Protein AF-A0A3B9WYR7-F1 (afdb_monomer)

Sequence (267 aa):
MCIRLIPTNMVRYASFLNDVENMKVSDSPAFKASRQYTKATYFKALFHFGHTIGLFFVTIGLMFATLQVHYGLTLLLAVIAATAYLRLFMIGHDCGHGSYLPQKWQNERLGELIGVLTGTPFKYWARQHAKHHSTTGNLDKRGEGDVTTKTVEEFNESGRFAQICYRFYRNPWFMLLVSAPVHFVLLQRLPLGDQMKTREGWISVMGTNFGIFCYYGSLIAIFGLVPFLMVYIPVVMLSSAAAVWLFYVQHQFEDAYWNRKETWTYE

pLDDT: mean 88.99, std 13.16, range [40.91, 98.62]

Radius of gyration: 21.23 Å; Cα contacts (8 Å, |Δi|>4): 279; chains: 1; bounding box: 45×49×66 Å

Mean predicted aligned error: 6.52 Å

Solvent-accessible surface area (backbone atoms only — not comparable to full-atom values): 14355 Å² total; per-residue (Å²): 136,54,54,75,83,79,82,92,80,62,87,85,53,46,66,66,44,51,61,52,74,72,46,56,66,77,74,34,71,68,45,57,68,46,55,82,71,70,69,45,42,68,70,60,41,49,52,56,48,51,55,36,54,48,50,25,54,53,35,51,53,50,26,62,64,27,57,85,74,42,59,69,60,24,57,57,41,25,55,57,26,11,52,26,50,40,48,47,49,50,52,27,50,35,14,52,74,38,53,42,36,80,44,57,70,56,11,51,53,52,15,46,56,39,12,27,79,65,53,37,27,33,66,40,50,30,54,43,47,53,50,26,66,76,29,63,44,24,64,81,62,61,58,59,82,47,79,88,74,42,40,53,64,62,44,70,77,39,55,74,67,59,44,51,52,49,52,52,58,67,30,65,66,45,33,32,72,43,50,29,38,45,41,52,70,48,57,51,62,52,65,56,72,78,25,60,77,32,74,65,24,34,50,25,23,53,52,27,49,51,42,32,49,56,52,56,47,50,48,29,71,74,61,33,61,66,59,43,47,72,50,48,51,56,20,48,44,51,20,32,22,50,51,53,49,53,55,42,62,74,68,63,47,95,85,52,68,65,30,52,67,93,79,45,70,92,121

Nearest PDB structures (foldseek):
  8xks-assembly1_K  TM=7.617E-01  e=9.181E-05  Chlamydomonas reinhardtii
  4nqi-assembly1_A  TM=2.391E-01  e=6.371E+00  Dictyostelium discoideum

Foldseek 3Di:
DADDDDDDDDDVCVVVCVVVVPDDPCNDPVNVVCVVVQAADPVVLCVLLVVLVVQQVVLLVVLLVCVVPDLVVSLVSLLSNLVSLLSLVVLLQCLLVCRHHNDNVVSVVSNLVSCLVNLHLRPLLSVLVVQCLQCAQAPVSDDRVDLDHHHPVRLVPDDPVVVVVNVQCPPLCCVQQPVLLCCSVPVLLDCDDPLVVDPSSVCSNVVSVVSNCVPLVVVCVVRNDVSSCSNVVSSSSSNSSVNVVVNCVVQPDPPHRHDHPVPDDSD

Secondary structure (DSSP, 8-state):
--B-PPP---TTTHHHHHHHHTS-GGGSHHHHHHGGG-S--HHHHHHHHHHHHHHHHHHHHHHHHHTTT-HHHHHHHHHHHHHHHHHHHHHHHHHHTT-SSSSHHHHHHHHHHHHHHTT--HHHHHHHHHHHHTTTTBTTT--SSSPP--BHHHHHTS-HHHHHHHHHHT-HHHIIIIIHHHHHHTGGGS--GGGTTSHHHHHHHHHHHHHHHHHHHHHHHHH-HHHHHHHHHHHHHHHHHHHHHHHHHHH-STT---B-TTT----

Structure (mmCIF, N/CA/C/O backbone):
data_AF-A0A3B9WYR7-F1
#
_entry.id   AF-A0A3B9WYR7-F1
#
loop_
_atom_site.group_PDB
_atom_site.id
_atom_site.type_symbol
_atom_site.label_atom_id
_atom_site.label_alt_id
_atom_site.label_comp_id
_atom_site.label_asym_id
_atom_site.label_entity_id
_atom_site.label_seq_id
_atom_site.pdbx_PDB_ins_code
_atom_site.Cartn_x
_atom_site.Cartn_y
_atom_site.Cartn_z
_atom_site.occupancy
_atom_site.B_iso_or_equiv
_atom_site.auth_seq_id
_atom_site.auth_comp_id
_atom_site.auth_asym_id
_atom_site.auth_atom_id
_atom_site.pdbx_PDB_model_num
ATOM 1 N N . MET A 1 1 ? -7.466 -11.673 -19.905 1.00 55.78 1 MET A N 1
ATOM 2 C CA . MET A 1 1 ? -6.595 -10.619 -20.455 1.00 55.78 1 MET A CA 1
ATOM 3 C C . MET A 1 1 ? -5.197 -11.205 -20.534 1.00 55.78 1 MET A C 1
ATOM 5 O O . MET A 1 1 ? -4.708 -11.635 -19.502 1.00 55.78 1 MET A O 1
ATOM 9 N N . CYS A 1 2 ? -4.644 -11.363 -21.734 1.00 60.03 2 CYS A N 1
ATOM 10 C CA . CYS A 1 2 ? -3.266 -11.816 -21.957 1.00 60.03 2 CYS A CA 1
ATOM 11 C C . CYS A 1 2 ? -2.523 -10.702 -22.697 1.00 60.03 2 CYS A C 1
ATOM 13 O O . CYS A 1 2 ? -3.167 -9.932 -23.409 1.00 60.03 2 CYS A O 1
ATOM 15 N N . ILE A 1 3 ? -1.202 -10.625 -22.543 1.00 66.50 3 ILE A N 1
ATOM 16 C CA . ILE A 1 3 ? -0.386 -9.623 -23.244 1.00 66.50 3 ILE A CA 1
ATOM 17 C C . ILE A 1 3 ? -0.353 -9.970 -24.735 1.00 66.50 3 ILE A C 1
ATOM 19 O O . ILE A 1 3 ? -0.051 -11.111 -25.105 1.00 66.50 3 ILE A O 1
ATOM 23 N N . ARG A 1 4 ? -0.663 -8.985 -25.581 1.00 53.28 4 ARG A N 1
ATOM 24 C CA . ARG A 1 4 ? -0.481 -9.046 -27.032 1.00 53.28 4 ARG A CA 1
ATOM 25 C C . ARG A 1 4 ? 0.730 -8.179 -27.367 1.00 53.28 4 ARG A C 1
ATOM 27 O O . ARG A 1 4 ? 0.704 -6.987 -27.098 1.00 53.28 4 ARG A O 1
ATOM 34 N N . LEU A 1 5 ? 1.792 -8.775 -27.903 1.00 51.47 5 LEU A N 1
ATOM 35 C CA . LEU A 1 5 ? 2.945 -8.006 -28.374 1.00 51.47 5 LEU A CA 1
ATOM 36 C C . LEU A 1 5 ? 2.501 -7.207 -29.607 1.00 51.47 5 LEU A C 1
ATOM 38 O O . LEU A 1 5 ? 1.988 -7.798 -30.560 1.00 51.47 5 LEU A O 1
ATOM 42 N N . ILE A 1 6 ? 2.625 -5.880 -29.568 1.00 46.91 6 ILE A N 1
ATOM 43 C CA . ILE A 1 6 ? 2.274 -5.018 -30.701 1.00 46.91 6 ILE A CA 1
ATOM 44 C C . ILE A 1 6 ? 3.432 -5.074 -31.711 1.00 46.91 6 ILE A C 1
ATOM 46 O O . ILE A 1 6 ? 4.559 -4.747 -31.341 1.00 46.91 6 ILE A O 1
ATOM 50 N N . PRO A 1 7 ? 3.199 -5.472 -32.976 1.00 44.44 7 PRO A N 1
ATOM 51 C CA . PRO A 1 7 ? 4.202 -5.325 -34.019 1.00 44.44 7 PRO A CA 1
ATOM 52 C C . PRO A 1 7 ? 4.324 -3.844 -34.402 1.00 44.44 7 PRO A C 1
ATOM 54 O O . PRO A 1 7 ? 3.342 -3.198 -34.770 1.00 44.44 7 PRO A O 1
ATOM 57 N N . THR A 1 8 ? 5.534 -3.300 -34.317 1.00 47.78 8 THR A N 1
ATOM 58 C CA . THR A 1 8 ? 5.875 -1.931 -34.719 1.00 47.78 8 THR A CA 1
ATOM 59 C C . THR A 1 8 ? 5.753 -1.775 -36.235 1.00 47.78 8 THR A C 1
ATOM 61 O O . THR A 1 8 ? 6.650 -2.179 -36.964 1.00 47.78 8 THR A O 1
ATOM 64 N N . ASN A 1 9 ? 4.646 -1.208 -36.736 1.00 48.97 9 ASN A N 1
ATOM 65 C CA . ASN A 1 9 ? 4.583 -0.603 -38.077 1.00 48.97 9 ASN A CA 1
ATOM 66 C C . ASN A 1 9 ? 3.310 0.241 -38.298 1.00 48.97 9 ASN A C 1
ATOM 68 O O . ASN A 1 9 ? 2.251 -0.318 -38.564 1.00 48.97 9 ASN A O 1
ATOM 72 N N . MET A 1 10 ? 3.422 1.581 -38.291 1.00 40.91 10 MET A N 1
ATOM 73 C CA . MET A 1 10 ? 2.561 2.485 -39.083 1.00 40.91 10 MET A CA 1
ATOM 74 C C . MET A 1 10 ? 3.245 3.847 -39.348 1.00 40.91 10 MET A C 1
ATOM 76 O O . MET A 1 10 ? 3.490 4.658 -38.458 1.00 40.91 10 MET A O 1
ATOM 80 N N . VAL A 1 11 ? 3.516 4.104 -40.630 1.00 47.91 11 VAL A N 1
ATOM 81 C CA . VAL A 1 11 ? 4.498 5.059 -41.189 1.00 47.91 11 VAL A CA 1
ATOM 82 C C . VAL A 1 11 ? 4.159 6.558 -41.017 1.00 47.91 11 VAL A C 1
ATOM 84 O O . VAL A 1 11 ? 5.017 7.403 -41.243 1.00 47.91 11 VAL A O 1
ATOM 87 N N . ARG A 1 12 ? 2.958 6.937 -40.550 1.00 41.81 12 ARG A N 1
ATOM 88 C CA . ARG A 1 12 ? 2.612 8.351 -40.242 1.00 41.81 12 ARG A CA 1
ATOM 89 C C . ARG A 1 12 ? 2.678 8.727 -38.757 1.00 41.81 12 ARG A C 1
ATOM 91 O O . ARG A 1 12 ? 2.692 9.910 -38.447 1.00 41.81 12 ARG A O 1
ATOM 98 N N . TYR A 1 13 ? 2.787 7.742 -37.866 1.00 41.94 13 TYR A N 1
ATOM 99 C CA . TYR A 1 13 ? 3.120 7.927 -36.447 1.00 41.94 13 TYR A CA 1
ATOM 100 C C . TYR A 1 13 ? 4.643 7.995 -36.222 1.00 41.94 13 TYR A C 1
ATOM 102 O O . TYR A 1 13 ? 5.100 8.413 -35.168 1.00 41.94 13 TYR A O 1
ATOM 110 N N . ALA A 1 14 ? 5.435 7.613 -37.228 1.00 44.03 14 ALA A N 1
ATOM 111 C CA . ALA A 1 14 ? 6.869 7.375 -37.110 1.00 44.03 14 ALA A CA 1
ATOM 112 C C . ALA A 1 14 ? 7.725 8.627 -36.843 1.00 44.03 14 ALA A C 1
ATOM 114 O O . ALA A 1 14 ? 8.760 8.498 -36.207 1.00 44.03 14 ALA A O 1
ATOM 115 N N . SER A 1 15 ? 7.335 9.835 -37.278 1.00 42.94 15 SER A N 1
ATOM 116 C CA . SER A 1 15 ? 8.135 11.045 -36.999 1.00 42.94 15 SER A CA 1
ATOM 117 C C . SER A 1 15 ? 7.937 11.557 -35.570 1.00 42.94 15 SER A C 1
ATOM 119 O O . SER A 1 15 ? 8.906 11.896 -34.907 1.00 42.94 15 SER A O 1
ATOM 121 N N . PHE A 1 16 ? 6.694 11.546 -35.072 1.00 48.16 16 PHE A N 1
ATOM 122 C CA . PHE A 1 16 ? 6.389 11.863 -33.674 1.00 48.16 16 PHE A CA 1
ATOM 123 C C . PHE A 1 16 ? 6.931 10.781 -32.730 1.00 48.16 16 PHE A C 1
ATOM 125 O O . PHE A 1 16 ? 7.478 11.102 -31.684 1.00 48.16 16 PHE A O 1
ATOM 132 N N . LEU A 1 17 ? 6.841 9.503 -33.120 1.00 48.81 17 LEU A N 1
ATOM 133 C CA . LEU A 1 17 ? 7.457 8.406 -32.376 1.00 48.81 17 LEU A CA 1
ATOM 134 C C . LEU A 1 17 ? 8.985 8.466 -32.409 1.00 48.81 17 LEU A C 1
ATOM 136 O O . LEU A 1 17 ? 9.564 8.232 -31.369 1.00 48.81 17 LEU A O 1
ATOM 140 N N . ASN A 1 18 ? 9.639 8.860 -33.508 1.00 50.59 18 ASN A N 1
ATOM 141 C CA . ASN A 1 18 ? 11.101 9.028 -33.537 1.00 50.59 18 ASN A CA 1
ATOM 142 C C . ASN A 1 18 ? 11.590 10.153 -32.610 1.00 50.59 18 ASN A C 1
ATOM 144 O O . ASN A 1 18 ? 12.628 10.005 -31.962 1.00 50.59 18 ASN A O 1
ATOM 148 N N . ASP A 1 19 ? 10.858 11.270 -32.541 1.00 53.00 19 ASP A N 1
ATOM 149 C CA . ASP A 1 19 ? 11.186 12.377 -31.633 1.00 53.00 19 ASP A CA 1
ATOM 150 C C . ASP A 1 19 ? 10.926 12.011 -30.162 1.00 53.00 19 ASP A C 1
ATOM 152 O O . ASP A 1 19 ? 11.599 12.532 -29.277 1.00 53.00 19 ASP A O 1
ATOM 156 N N . VAL A 1 20 ? 9.979 11.104 -29.890 1.00 55.69 20 VAL A N 1
ATOM 157 C CA . VAL A 1 20 ? 9.655 10.609 -28.539 1.00 55.69 20 VAL A CA 1
ATOM 158 C C . VAL A 1 20 ? 10.530 9.412 -28.127 1.00 55.69 20 VAL A C 1
ATOM 160 O O . VAL A 1 20 ? 10.953 9.365 -26.978 1.00 55.69 20 VAL A O 1
ATOM 163 N N . GLU A 1 21 ? 10.874 8.492 -29.034 1.00 57.66 21 GLU A N 1
ATOM 164 C CA . GLU A 1 21 ? 11.746 7.323 -28.793 1.00 57.66 21 GLU A CA 1
ATOM 165 C C . GLU A 1 21 ? 13.173 7.736 -28.434 1.00 57.66 21 GLU A C 1
ATOM 167 O O . GLU A 1 21 ? 13.838 7.051 -27.664 1.00 57.66 21 GLU A O 1
ATOM 172 N N . ASN A 1 22 ? 13.643 8.871 -28.958 1.00 62.12 22 ASN A N 1
ATOM 173 C CA . ASN A 1 22 ? 14.970 9.406 -28.649 1.00 62.12 22 ASN A CA 1
ATOM 174 C C . ASN A 1 22 ? 14.945 10.489 -27.555 1.00 62.12 22 ASN A C 1
ATOM 176 O O . ASN A 1 22 ? 15.992 11.041 -27.199 1.00 62.12 22 ASN A O 1
ATOM 180 N N . MET A 1 23 ? 13.766 10.824 -27.018 1.00 68.44 23 MET A N 1
ATOM 181 C CA . MET A 1 23 ? 13.633 11.803 -25.944 1.00 68.44 23 MET A CA 1
ATOM 182 C C . MET A 1 23 ? 13.992 11.149 -24.615 1.00 68.44 23 MET A C 1
ATOM 184 O O . MET A 1 23 ? 13.297 10.255 -24.139 1.00 68.44 23 MET A O 1
ATOM 188 N N . LYS A 1 24 ? 15.035 11.653 -23.951 1.00 78.38 24 LYS A N 1
ATOM 189 C CA . LYS A 1 24 ? 15.282 11.282 -22.554 1.00 78.38 24 LYS A CA 1
ATOM 190 C C . LYS A 1 24 ? 14.050 11.627 -21.729 1.00 78.38 24 LYS A C 1
ATOM 192 O O . LYS A 1 24 ? 13.544 12.746 -21.818 1.00 78.38 24 LYS A O 1
ATOM 197 N N . VAL A 1 25 ? 13.615 10.723 -20.852 1.00 79.44 25 VAL A N 1
ATOM 198 C CA . VAL A 1 25 ? 12.455 10.953 -19.970 1.00 79.44 25 VAL A CA 1
ATOM 199 C C . VAL A 1 25 ? 12.570 12.280 -19.212 1.00 79.44 25 VAL A C 1
ATOM 201 O O . VAL A 1 25 ? 11.575 12.992 -19.057 1.00 79.44 25 VAL A O 1
ATOM 204 N N . SER A 1 26 ? 13.792 12.666 -18.823 1.00 82.75 26 SER A N 1
ATOM 205 C CA . SER A 1 26 ? 14.099 13.937 -18.155 1.00 82.75 26 SER A CA 1
ATOM 206 C C . SER A 1 26 ? 13.720 15.190 -18.948 1.00 82.75 26 SER A C 1
ATOM 208 O O . SER A 1 26 ? 13.508 16.256 -18.365 1.00 82.75 26 SER A O 1
ATOM 210 N N . ASP A 1 27 ? 13.648 15.076 -20.272 1.00 85.50 27 ASP A N 1
ATOM 211 C CA . ASP A 1 27 ? 13.317 16.167 -21.177 1.00 85.50 27 ASP A CA 1
ATOM 212 C C . ASP A 1 27 ? 11.827 16.264 -21.498 1.00 85.50 27 ASP A C 1
ATOM 214 O O . ASP A 1 27 ? 11.394 17.307 -22.006 1.00 85.50 27 ASP A O 1
ATOM 218 N N . SER A 1 28 ? 11.044 15.246 -21.126 1.00 85.19 28 SER A N 1
ATOM 219 C CA . SER A 1 28 ? 9.603 15.223 -21.353 1.00 85.19 28 SER A CA 1
ATOM 220 C C . SER A 1 28 ? 8.885 16.379 -20.633 1.00 85.19 28 SER A C 1
ATOM 222 O O . SER A 1 28 ? 9.272 16.772 -19.520 1.00 85.19 28 SER A O 1
ATOM 224 N N . PRO A 1 29 ? 7.799 16.926 -21.216 1.00 88.94 29 PRO A N 1
ATOM 225 C CA . PRO A 1 29 ? 6.994 17.959 -20.564 1.00 88.94 29 PRO A CA 1
ATOM 226 C C . PRO A 1 29 ? 6.481 17.527 -19.185 1.00 88.94 29 PRO A C 1
ATOM 228 O O . PRO A 1 29 ? 6.499 18.321 -18.246 1.00 88.94 29 PRO A O 1
ATOM 231 N N . ALA A 1 30 ? 6.087 16.256 -19.046 1.00 85.88 30 ALA A N 1
ATOM 232 C CA . ALA A 1 30 ? 5.606 15.691 -17.790 1.00 85.88 30 ALA A CA 1
ATOM 233 C C . ALA A 1 30 ? 6.695 15.690 -16.705 1.00 85.88 30 ALA A C 1
ATOM 235 O O . ALA A 1 30 ? 6.438 16.122 -15.581 1.00 85.88 30 ALA A O 1
ATOM 236 N N . PHE A 1 31 ? 7.922 15.277 -17.041 1.00 87.69 31 PHE A N 1
ATOM 237 C CA . PHE A 1 31 ? 9.041 15.281 -16.098 1.00 87.69 31 PHE A CA 1
ATOM 238 C C . PHE A 1 31 ? 9.435 16.702 -15.678 1.00 87.69 31 PHE A C 1
ATOM 240 O O . PHE A 1 31 ? 9.651 16.981 -14.496 1.00 87.69 31 PHE A O 1
ATOM 247 N N . LYS A 1 32 ? 9.486 17.644 -16.628 1.00 90.06 32 LYS A N 1
ATOM 248 C CA . LYS A 1 32 ? 9.781 19.055 -16.331 1.00 90.06 32 LYS A CA 1
ATOM 249 C C . LYS A 1 32 ? 8.705 19.681 -15.439 1.00 90.06 32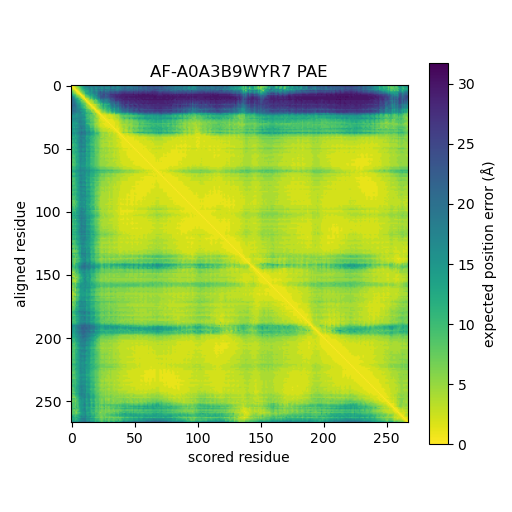 LYS A C 1
ATOM 251 O O . LYS A 1 32 ? 9.048 20.352 -14.465 1.00 90.06 32 LYS A O 1
ATOM 256 N N . ALA A 1 33 ? 7.428 19.422 -15.723 1.00 91.44 33 ALA A N 1
ATOM 257 C CA . ALA A 1 33 ? 6.302 19.928 -14.939 1.00 91.44 33 ALA A CA 1
ATOM 258 C C . ALA A 1 33 ? 6.245 19.337 -13.520 1.00 91.44 33 ALA A C 1
ATOM 260 O O . ALA A 1 33 ? 5.891 20.042 -12.570 1.00 91.44 33 ALA A O 1
ATOM 261 N N . SER A 1 34 ? 6.623 18.064 -13.353 1.00 90.38 34 SER A N 1
ATOM 262 C CA . SER A 1 34 ? 6.594 17.385 -12.054 1.00 90.38 34 SER A CA 1
ATOM 263 C C . SER A 1 34 ? 7.770 17.758 -11.144 1.00 90.38 34 SER A C 1
ATOM 265 O O . SER A 1 34 ? 7.649 17.656 -9.923 1.00 90.38 34 SER A O 1
ATOM 267 N N . ARG A 1 35 ? 8.880 18.274 -11.696 1.00 87.81 35 ARG A N 1
ATOM 268 C CA . ARG A 1 35 ? 10.129 18.573 -10.967 1.00 87.81 35 ARG A CA 1
ATOM 269 C C . ARG A 1 35 ? 9.955 19.485 -9.749 1.00 87.81 35 ARG A C 1
ATOM 271 O O . ARG A 1 35 ? 10.667 19.332 -8.762 1.00 87.81 35 ARG A O 1
ATOM 278 N N . GLN A 1 36 ? 9.019 20.430 -9.785 1.00 87.25 36 GLN A N 1
ATOM 279 C CA . GLN A 1 36 ? 8.745 21.313 -8.641 1.00 87.25 36 GLN A CA 1
ATOM 280 C C . GLN A 1 36 ? 8.105 20.582 -7.445 1.00 87.25 36 GLN A C 1
ATOM 282 O O . GLN A 1 36 ? 8.165 21.070 -6.316 1.00 87.25 36 GLN A O 1
ATOM 287 N N . TYR A 1 37 ? 7.519 19.405 -7.677 1.00 85.38 37 TYR A N 1
ATOM 288 C CA . TYR A 1 37 ? 6.846 18.586 -6.670 1.00 85.38 37 TYR A CA 1
ATOM 289 C C . TYR A 1 37 ? 7.725 17.454 -6.120 1.00 85.38 37 TYR A C 1
ATOM 291 O O . TYR A 1 37 ? 7.289 16.740 -5.224 1.00 85.38 37 TYR A O 1
ATOM 299 N N . THR A 1 38 ? 8.967 17.300 -6.594 1.00 84.31 38 THR A N 1
ATOM 300 C CA . THR A 1 38 ? 9.847 16.180 -6.203 1.00 84.31 38 THR A CA 1
ATOM 301 C C . THR A 1 38 ? 10.599 16.401 -4.890 1.00 84.31 38 THR A C 1
ATOM 303 O O . THR A 1 38 ? 11.255 15.487 -4.393 1.00 84.31 38 THR A O 1
ATOM 306 N N . LYS A 1 39 ? 10.538 17.607 -4.307 1.00 88.25 39 LYS A N 1
ATOM 307 C CA . LYS A 1 39 ? 11.220 17.916 -3.043 1.00 88.25 39 LYS A CA 1
ATOM 308 C C . LYS A 1 39 ? 10.320 17.641 -1.841 1.00 88.25 39 LYS A C 1
ATOM 310 O O . LYS A 1 39 ? 9.321 18.333 -1.636 1.00 88.25 39 LYS A O 1
ATOM 315 N N . ALA A 1 40 ? 10.745 16.701 -1.001 1.00 92.69 40 ALA A N 1
ATOM 316 C CA . ALA A 1 40 ? 10.139 16.446 0.299 1.00 92.69 40 ALA A CA 1
ATOM 317 C C . ALA A 1 40 ? 10.283 17.663 1.228 1.00 92.69 40 ALA A C 1
ATOM 319 O O . ALA A 1 40 ? 11.361 18.250 1.347 1.00 92.69 40 ALA A O 1
ATOM 320 N N . THR A 1 41 ? 9.207 18.024 1.932 1.00 95.69 41 THR A N 1
ATOM 321 C CA . THR A 1 41 ? 9.236 19.049 2.984 1.00 95.69 41 THR A CA 1
ATOM 322 C C . THR A 1 41 ? 8.523 18.545 4.230 1.00 95.69 41 THR A C 1
ATOM 324 O O . THR A 1 41 ? 7.468 17.915 4.142 1.00 95.69 41 THR A O 1
ATOM 327 N N . TYR A 1 42 ? 9.072 18.854 5.409 1.00 97.50 42 TYR A N 1
ATOM 328 C CA . TYR A 1 42 ? 8.483 18.413 6.676 1.00 97.50 42 TYR A CA 1
ATOM 329 C C . TYR A 1 42 ? 7.052 18.913 6.861 1.00 97.50 42 TYR A C 1
ATOM 331 O O . TYR A 1 42 ? 6.200 18.150 7.293 1.00 97.50 42 TYR A O 1
ATOM 339 N N . PHE A 1 43 ? 6.766 20.163 6.489 1.00 96.75 43 PHE A N 1
ATOM 340 C CA . PHE A 1 43 ? 5.425 20.726 6.628 1.00 96.75 43 PHE A CA 1
ATOM 341 C C . PHE A 1 43 ? 4.376 19.914 5.856 1.00 96.75 43 PHE A C 1
ATOM 343 O O . PHE A 1 43 ? 3.383 19.488 6.440 1.00 96.75 43 PHE A O 1
ATOM 350 N N . LYS A 1 44 ? 4.620 19.634 4.566 1.00 95.00 44 LYS A N 1
ATOM 351 C CA . LYS A 1 44 ? 3.693 18.841 3.746 1.00 95.00 44 LYS A CA 1
ATOM 352 C C . LYS A 1 44 ? 3.588 17.409 4.265 1.00 95.00 44 LYS A C 1
ATOM 354 O O . LYS A 1 44 ? 2.479 16.908 4.419 1.00 95.00 44 LYS A O 1
ATOM 359 N N . ALA A 1 45 ? 4.718 16.776 4.579 1.00 96.62 45 ALA A N 1
ATOM 360 C CA . ALA A 1 45 ? 4.745 15.402 5.074 1.00 96.62 45 ALA A CA 1
ATOM 361 C C . ALA A 1 45 ? 3.978 15.246 6.400 1.00 96.62 45 ALA A C 1
ATOM 363 O O . ALA A 1 45 ? 3.161 14.336 6.540 1.00 96.62 45 ALA A O 1
ATOM 364 N N . LEU A 1 46 ? 4.184 16.154 7.358 1.00 97.06 46 LEU A N 1
ATOM 365 C CA . LEU A 1 46 ? 3.494 16.130 8.650 1.00 97.06 46 LEU A CA 1
ATOM 366 C C . LEU A 1 46 ? 2.014 16.482 8.514 1.00 97.06 46 LEU A C 1
ATOM 368 O O . LEU A 1 46 ? 1.185 15.824 9.135 1.00 97.06 46 LEU A O 1
ATOM 372 N N . PHE A 1 47 ? 1.660 17.454 7.672 1.00 97.69 47 PHE A N 1
ATOM 373 C CA . PHE A 1 47 ? 0.262 17.774 7.388 1.00 97.69 47 PHE A CA 1
ATOM 374 C C . PHE A 1 47 ? -0.466 16.579 6.755 1.00 97.69 47 PHE A C 1
ATOM 376 O O . PHE A 1 47 ? -1.543 16.182 7.208 1.00 97.69 47 PHE A O 1
ATOM 383 N N . HIS A 1 48 ? 0.135 15.952 5.738 1.00 96.94 48 HIS A N 1
ATOM 384 C CA . HIS A 1 48 ? -0.460 14.807 5.058 1.00 96.94 48 HIS A CA 1
ATOM 385 C C . HIS A 1 48 ? -0.555 13.570 5.952 1.00 96.94 48 HIS A C 1
ATOM 387 O O . HIS A 1 48 ? -1.591 12.909 5.968 1.00 96.94 48 HIS A O 1
ATOM 393 N N . PHE A 1 49 ? 0.474 13.292 6.747 1.00 98.06 49 PHE A N 1
ATOM 394 C CA . PHE A 1 49 ? 0.442 12.180 7.685 1.00 98.06 49 PHE A CA 1
ATOM 395 C C . PHE A 1 49 ? -0.560 12.439 8.814 1.00 98.06 49 PHE A C 1
ATOM 397 O O . PHE A 1 49 ? -1.420 11.600 9.061 1.00 98.06 49 PHE A O 1
ATOM 404 N N . GLY A 1 50 ? -0.513 13.625 9.428 1.00 98.12 50 GLY A N 1
ATOM 405 C CA . GLY A 1 50 ? -1.344 14.019 10.566 1.00 98.12 50 GLY A CA 1
ATOM 406 C C . GLY A 1 50 ? -2.844 13.947 10.284 1.00 98.12 50 GLY A C 1
ATOM 407 O O . GLY A 1 50 ? -3.583 13.330 11.049 1.00 98.12 50 GLY A O 1
ATOM 408 N N . HIS A 1 51 ? -3.314 14.504 9.165 1.00 97.31 51 HIS A N 1
ATOM 409 C CA . HIS A 1 51 ? -4.742 14.401 8.848 1.00 97.31 51 HIS A CA 1
ATOM 410 C C . HIS A 1 51 ? -5.140 12.977 8.415 1.00 97.31 51 HIS A C 1
ATOM 412 O O . HIS A 1 51 ? -6.261 12.566 8.690 1.00 97.31 51 HIS A O 1
ATOM 418 N N . THR A 1 52 ? -4.245 12.202 7.782 1.00 98.25 52 THR A N 1
ATOM 419 C CA . THR A 1 52 ? -4.547 10.815 7.380 1.00 98.25 52 THR A CA 1
ATOM 420 C C . THR A 1 52 ? -4.672 9.910 8.604 1.00 98.25 52 THR A C 1
ATOM 422 O O . THR A 1 52 ? -5.647 9.171 8.727 1.00 98.25 52 THR A O 1
ATOM 425 N N . ILE A 1 53 ? -3.717 9.992 9.536 1.00 97.94 53 ILE A N 1
ATOM 426 C CA . ILE A 1 53 ? -3.734 9.200 10.769 1.00 97.94 53 ILE A CA 1
ATOM 427 C C . ILE A 1 53 ? -4.876 9.640 11.693 1.00 97.94 53 ILE A C 1
ATOM 429 O O . ILE A 1 53 ? -5.552 8.791 12.270 1.00 97.94 53 ILE A O 1
ATOM 433 N N . GLY A 1 54 ? -5.157 10.946 11.762 1.00 98.31 54 GLY A N 1
ATOM 434 C CA . GLY A 1 54 ? -6.314 11.486 12.473 1.00 98.31 54 GLY A CA 1
ATOM 435 C C . GLY A 1 54 ? -7.629 10.965 11.897 1.00 98.31 54 GLY A C 1
ATOM 436 O O . GLY A 1 54 ? -8.437 10.411 12.637 1.00 98.31 54 GLY A O 1
ATOM 437 N N . LEU A 1 55 ? -7.818 11.058 10.575 1.00 98.38 55 LEU A N 1
ATOM 438 C CA . LEU A 1 55 ? -9.003 10.527 9.896 1.00 98.38 55 LEU A CA 1
ATOM 439 C C . LEU A 1 55 ? -9.169 9.028 10.153 1.00 98.38 55 LEU A C 1
ATOM 441 O O . LEU A 1 55 ? -10.275 8.585 10.455 1.00 98.38 55 LEU A O 1
ATOM 445 N N . PHE A 1 56 ? -8.083 8.256 10.078 1.00 98.31 56 PHE A N 1
ATOM 446 C CA . PHE A 1 56 ? -8.116 6.821 10.337 1.00 98.31 56 PHE A CA 1
ATOM 447 C C . PHE A 1 56 ? -8.584 6.509 11.766 1.00 98.31 56 PHE A C 1
ATOM 449 O O . PHE A 1 56 ? -9.598 5.834 11.936 1.00 98.31 56 PHE A O 1
ATOM 456 N N . PHE A 1 57 ? -7.908 7.029 12.795 1.00 98.25 57 PHE A N 1
ATOM 457 C CA . PHE A 1 57 ? -8.246 6.698 14.184 1.00 98.25 57 PHE A CA 1
ATOM 458 C C . PHE A 1 57 ? -9.596 7.259 14.631 1.00 98.25 57 PHE A C 1
ATOM 460 O O . PHE A 1 57 ? -10.331 6.559 15.326 1.00 98.25 57 PHE A O 1
ATOM 467 N N . VAL A 1 58 ? -9.956 8.476 14.209 1.00 98.62 58 VAL A N 1
ATOM 468 C CA . VAL A 1 58 ? -11.280 9.047 14.498 1.00 98.62 58 VAL A CA 1
ATOM 469 C C . VAL A 1 58 ? -12.369 8.181 13.873 1.00 98.62 58 VAL A C 1
ATOM 471 O O . VAL A 1 58 ? -13.323 7.814 14.555 1.00 98.62 58 VAL A O 1
ATOM 474 N N . THR A 1 59 ? -12.212 7.788 12.606 1.00 98.50 59 THR A N 1
ATOM 475 C CA . THR A 1 59 ? -13.221 6.966 11.92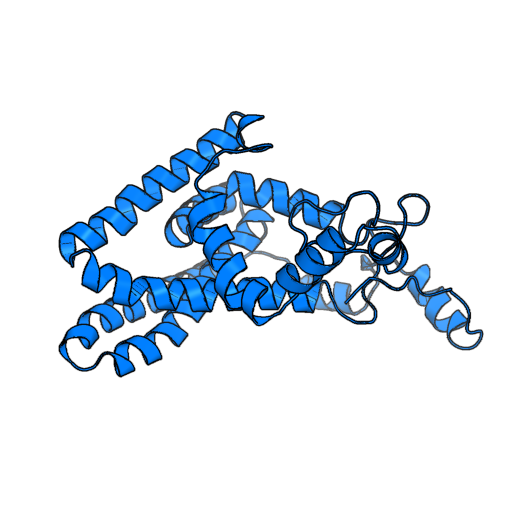7 1.00 98.50 59 THR A CA 1
ATOM 476 C C . THR A 1 59 ? -13.321 5.575 12.550 1.00 98.50 59 THR A C 1
ATOM 478 O O . THR A 1 59 ? -14.431 5.111 12.785 1.00 98.50 59 THR A O 1
ATOM 481 N N . ILE A 1 60 ? -12.202 4.932 12.902 1.00 98.38 60 ILE A N 1
ATOM 482 C CA . ILE A 1 60 ? -12.214 3.642 13.613 1.00 98.38 60 ILE A CA 1
ATOM 483 C C . ILE A 1 60 ? -12.911 3.764 14.977 1.00 98.38 60 ILE A C 1
ATOM 485 O O . ILE A 1 60 ? -13.738 2.919 15.317 1.00 98.38 60 ILE A O 1
ATOM 489 N N . GLY A 1 61 ? -12.646 4.828 15.740 1.00 98.12 61 GLY A N 1
ATOM 490 C CA . GLY A 1 61 ? -13.337 5.086 17.007 1.00 98.12 61 GLY A CA 1
ATOM 491 C C . GLY A 1 61 ? -14.853 5.235 16.830 1.00 98.12 61 GLY A C 1
ATOM 492 O O . GLY A 1 61 ? -15.628 4.613 17.557 1.00 98.12 61 GLY A O 1
ATOM 493 N N . LEU A 1 62 ? -15.285 5.988 15.813 1.00 98.38 62 LEU A N 1
ATOM 494 C CA . LEU A 1 62 ? -16.702 6.122 15.455 1.00 98.38 62 LEU A CA 1
ATOM 495 C C . LEU A 1 62 ? -17.315 4.795 14.984 1.00 98.38 62 LEU A C 1
ATOM 497 O O . LEU A 1 62 ? -18.470 4.503 15.291 1.00 98.38 62 LEU A O 1
ATOM 501 N N . MET A 1 63 ? -16.555 3.963 14.269 1.00 98.62 63 MET A N 1
ATOM 502 C CA . MET A 1 63 ? -17.005 2.633 13.860 1.00 98.62 63 MET A CA 1
ATOM 503 C C . MET A 1 63 ? -17.310 1.752 15.073 1.00 98.62 63 MET A C 1
ATOM 505 O O . MET A 1 63 ? -18.391 1.174 15.122 1.00 98.62 63 MET A O 1
ATOM 509 N N . PHE A 1 64 ? -16.431 1.711 16.081 1.00 98.38 64 PHE A N 1
ATOM 510 C CA . PHE A 1 64 ? -16.711 0.993 17.331 1.00 98.38 64 PHE A CA 1
ATOM 511 C C . PHE A 1 64 ? -17.925 1.565 18.074 1.00 98.38 64 PHE A C 1
ATOM 513 O O . PHE A 1 64 ? -18.776 0.799 18.526 1.00 98.38 64 PHE A O 1
ATOM 520 N N . ALA A 1 65 ? -18.050 2.893 18.159 1.00 97.69 65 ALA A N 1
ATOM 521 C CA . ALA A 1 65 ? -19.176 3.543 18.834 1.00 97.69 65 ALA A CA 1
ATOM 522 C C . ALA A 1 65 ? -20.532 3.250 18.159 1.00 97.69 65 ALA A C 1
ATOM 524 O O . ALA A 1 65 ? -21.550 3.097 18.831 1.00 97.69 65 ALA A O 1
ATOM 525 N N . THR A 1 66 ? -20.553 3.135 16.829 1.00 98.25 66 THR A N 1
ATOM 526 C CA . THR A 1 66 ? -21.784 2.909 16.051 1.00 98.25 66 THR A CA 1
ATOM 527 C C . THR A 1 66 ? -22.244 1.451 16.009 1.00 98.25 66 THR A C 1
ATOM 529 O O . THR A 1 66 ? -23.395 1.211 15.637 1.00 98.25 66 THR A O 1
ATOM 532 N N . LEU A 1 67 ? -21.418 0.488 16.449 1.00 97.62 67 LEU A N 1
ATOM 533 C CA . LEU A 1 67 ? -21.802 -0.931 16.519 1.00 97.62 67 LEU A CA 1
ATOM 534 C C . LEU A 1 67 ? -23.045 -1.166 17.388 1.00 97.62 67 LEU A C 1
ATOM 536 O O . LEU A 1 67 ? -23.849 -2.037 17.072 1.00 97.62 67 LEU A O 1
ATOM 540 N N . GLN A 1 68 ? -23.210 -0.380 18.456 1.00 94.75 68 GLN A N 1
ATOM 541 C CA . GLN A 1 68 ? -24.357 -0.468 19.371 1.00 94.75 68 GLN A CA 1
ATOM 542 C C . GLN A 1 68 ? -25.604 0.267 18.854 1.00 94.75 68 GLN A C 1
ATOM 544 O O . GLN A 1 68 ? -26.658 0.201 19.476 1.00 94.75 68 GLN A O 1
ATOM 549 N N . VAL A 1 69 ? -25.487 0.992 17.736 1.00 96.62 69 VAL A N 1
ATOM 550 C CA . VAL A 1 69 ? -26.568 1.806 17.167 1.00 96.62 69 VAL A CA 1
ATOM 551 C C . VAL A 1 69 ? -27.153 1.121 15.938 1.00 96.62 69 VAL A C 1
ATOM 553 O O . VAL A 1 69 ? -28.320 0.744 15.933 1.00 96.62 69 VAL A O 1
ATOM 556 N N . HIS A 1 70 ? -26.352 0.967 14.881 1.00 96.38 70 HIS A N 1
ATOM 557 C CA . HIS A 1 70 ? -26.777 0.321 13.642 1.00 96.38 70 HIS A CA 1
ATOM 558 C C . HIS A 1 70 ? -25.560 -0.053 12.794 1.00 96.38 70 HIS A C 1
ATOM 560 O O . HIS A 1 70 ? -24.805 0.820 12.359 1.00 96.38 70 HIS A O 1
ATOM 566 N N . TYR A 1 71 ? -25.407 -1.337 12.467 1.00 97.81 71 TYR A N 1
ATOM 567 C CA . TYR A 1 71 ? -24.224 -1.814 11.745 1.00 97.81 71 TYR A CA 1
ATOM 568 C C . TYR A 1 71 ? -24.049 -1.178 10.354 1.00 97.81 71 TYR A C 1
ATOM 570 O O . TYR A 1 71 ? -22.930 -0.955 9.903 1.00 97.81 71 TYR A O 1
ATOM 578 N N . GLY A 1 72 ? -25.141 -0.785 9.690 1.00 98.00 72 GLY A N 1
ATOM 579 C CA . GLY A 1 72 ? -25.067 -0.034 8.431 1.00 98.00 72 GLY A CA 1
ATOM 580 C C . GLY A 1 72 ? -24.307 1.299 8.544 1.00 98.00 72 GLY A C 1
ATOM 581 O O . GLY A 1 72 ? -23.604 1.664 7.607 1.00 98.00 72 GLY A O 1
ATOM 582 N N . LEU A 1 73 ? -24.370 1.996 9.690 1.00 97.75 73 LEU A N 1
ATOM 583 C CA . LEU A 1 73 ? -23.570 3.210 9.916 1.00 97.75 73 LEU A CA 1
ATOM 584 C C . LEU A 1 73 ? -22.083 2.868 10.027 1.00 97.75 73 LEU A C 1
ATOM 586 O O . LEU A 1 73 ? -21.249 3.548 9.432 1.00 97.75 73 LEU A O 1
ATOM 590 N N . THR A 1 74 ? -21.757 1.774 10.720 1.00 98.38 74 THR A N 1
ATOM 591 C CA . THR A 1 74 ? -20.393 1.240 10.781 1.00 98.38 74 THR A CA 1
ATOM 592 C C . THR A 1 74 ? -19.866 0.920 9.381 1.00 98.38 74 THR A C 1
ATOM 594 O O . THR A 1 74 ? -18.739 1.286 9.061 1.00 98.38 74 THR A O 1
ATOM 597 N N . LEU A 1 75 ? -20.677 0.307 8.513 1.00 98.38 75 LEU A N 1
ATOM 598 C CA . LEU A 1 75 ? -20.283 -0.002 7.133 1.00 98.38 75 LEU A CA 1
ATOM 599 C C . LEU A 1 75 ? -20.085 1.251 6.265 1.00 98.38 75 LEU A C 1
ATOM 601 O O . LEU A 1 75 ? -19.153 1.286 5.465 1.00 98.38 75 LEU A O 1
ATOM 605 N N . LEU A 1 76 ? -20.897 2.300 6.436 1.00 98.12 76 LEU A N 1
ATOM 606 C CA . LEU A 1 76 ? -20.674 3.580 5.748 1.00 98.12 76 LEU A CA 1
ATOM 607 C C . LEU A 1 76 ? -19.354 4.229 6.188 1.00 98.12 76 LEU A C 1
ATOM 609 O O . LEU A 1 76 ? -18.567 4.675 5.352 1.00 98.12 76 LEU A O 1
ATOM 613 N N . LEU A 1 77 ? -19.070 4.221 7.493 1.00 98.56 77 LEU A N 1
ATOM 614 C CA . LEU A 1 77 ? -17.795 4.693 8.035 1.00 98.56 77 LEU A CA 1
ATOM 615 C C . LEU A 1 77 ? -16.611 3.830 7.568 1.00 98.56 77 LEU A C 1
ATOM 617 O O . LEU A 1 77 ? -15.515 4.359 7.380 1.00 98.56 77 LEU A O 1
ATOM 621 N N . ALA A 1 78 ? -16.824 2.536 7.300 1.00 98.44 78 ALA A N 1
ATOM 622 C CA . ALA A 1 78 ? -15.784 1.648 6.783 1.00 98.44 78 ALA A CA 1
ATOM 623 C C . ALA A 1 78 ? -15.217 2.125 5.438 1.00 98.44 78 ALA A C 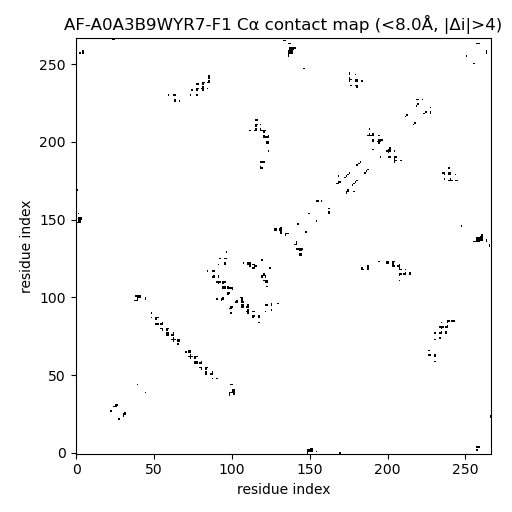1
ATOM 625 O O . ALA A 1 78 ? -14.027 1.945 5.198 1.00 98.44 78 ALA A O 1
ATOM 626 N N . VAL A 1 79 ? -16.013 2.786 4.588 1.00 98.38 79 VAL A N 1
ATOM 627 C CA . VAL A 1 79 ? -15.537 3.366 3.316 1.00 98.38 79 VAL A CA 1
ATOM 628 C C . VAL A 1 79 ? -14.521 4.487 3.567 1.00 98.38 79 VAL A C 1
ATOM 630 O O . VAL A 1 79 ? -13.468 4.549 2.924 1.00 98.38 79 VAL A O 1
ATOM 633 N N . ILE A 1 80 ? -14.800 5.349 4.547 1.00 98.38 80 ILE A N 1
ATOM 634 C CA . ILE A 1 80 ? -13.911 6.451 4.939 1.00 98.38 80 ILE A CA 1
ATOM 635 C C . ILE A 1 80 ? -12.637 5.890 5.581 1.00 98.38 80 ILE A C 1
ATOM 637 O O . ILE A 1 80 ? -11.528 6.268 5.196 1.00 98.38 80 ILE A O 1
ATOM 641 N N . ALA A 1 81 ? -12.783 4.939 6.508 1.00 98.50 81 ALA A N 1
ATOM 642 C CA . ALA A 1 81 ? -11.657 4.284 7.163 1.00 98.50 81 ALA A CA 1
ATOM 643 C C . ALA A 1 81 ? -10.776 3.528 6.158 1.00 98.50 81 ALA A C 1
ATOM 645 O O . ALA A 1 81 ? -9.555 3.645 6.224 1.00 98.50 81 ALA A O 1
ATOM 646 N N . ALA A 1 82 ? -11.367 2.822 5.190 1.00 98.06 82 ALA A N 1
ATOM 647 C CA . ALA A 1 82 ? -10.642 2.126 4.129 1.00 98.06 82 ALA A CA 1
ATOM 648 C C . ALA A 1 82 ? -9.860 3.092 3.232 1.00 98.06 82 ALA A C 1
ATOM 650 O O . ALA A 1 82 ? -8.723 2.800 2.868 1.00 98.06 82 ALA A O 1
ATOM 651 N N . THR A 1 83 ? -10.424 4.265 2.930 1.00 97.50 83 THR A N 1
ATOM 652 C CA . THR A 1 83 ? -9.731 5.313 2.166 1.00 97.50 83 THR A CA 1
ATOM 653 C C . THR A 1 83 ? -8.536 5.869 2.943 1.00 97.50 83 THR A C 1
ATOM 655 O O . THR A 1 83 ? -7.442 6.004 2.393 1.00 97.50 83 THR A O 1
ATOM 658 N N . ALA A 1 84 ? -8.707 6.145 4.240 1.00 98.25 84 ALA A N 1
ATOM 659 C CA . ALA A 1 84 ? -7.612 6.587 5.103 1.00 98.25 84 ALA A CA 1
ATOM 660 C C . ALA A 1 84 ? -6.527 5.505 5.248 1.00 98.25 84 ALA A C 1
ATOM 662 O O . ALA A 1 84 ? -5.339 5.809 5.170 1.00 98.25 84 ALA A O 1
ATOM 663 N N . TYR A 1 85 ? -6.928 4.239 5.386 1.00 97.88 85 TYR A N 1
ATOM 664 C CA . TYR A 1 85 ? -6.031 3.085 5.463 1.00 97.88 85 TYR A CA 1
ATOM 665 C C . TYR A 1 85 ? -5.225 2.893 4.172 1.00 97.88 85 TYR A C 1
ATOM 667 O O . TYR A 1 85 ? -4.007 2.734 4.219 1.00 97.88 85 TYR A O 1
ATOM 675 N N . LEU A 1 86 ? -5.881 2.978 3.009 1.00 96.88 86 LEU A N 1
ATOM 676 C CA . LEU A 1 86 ? -5.217 2.946 1.705 1.00 96.88 86 LEU A CA 1
ATOM 677 C C . LEU A 1 86 ? -4.215 4.098 1.569 1.00 96.88 86 LEU A C 1
ATOM 679 O O . LEU A 1 86 ? -3.100 3.906 1.090 1.00 96.88 86 LEU A O 1
ATOM 683 N N . ARG A 1 87 ? -4.575 5.296 2.035 1.00 97.56 87 ARG A N 1
ATOM 684 C CA . ARG A 1 87 ? -3.671 6.446 2.004 1.00 97.56 87 ARG A CA 1
ATOM 685 C C . ARG A 1 87 ? -2.489 6.301 2.964 1.00 97.56 87 ARG A C 1
ATOM 687 O O . ARG A 1 87 ? -1.393 6.729 2.615 1.00 97.56 87 ARG A O 1
ATOM 694 N N . LEU A 1 88 ? -2.668 5.679 4.133 1.00 98.00 88 LEU A N 1
ATOM 695 C CA . LEU A 1 88 ? -1.542 5.296 4.992 1.00 98.00 88 LEU A CA 1
ATOM 696 C C . LEU A 1 88 ? -0.590 4.373 4.232 1.00 98.00 88 LEU A C 1
ATOM 698 O O . LEU A 1 88 ? 0.612 4.616 4.243 1.00 98.00 88 LEU A O 1
ATOM 702 N N . PHE A 1 89 ? -1.116 3.377 3.514 1.00 96.06 89 PHE A N 1
ATOM 703 C CA . PHE A 1 89 ? -0.298 2.514 2.664 1.00 96.06 89 PHE A CA 1
ATOM 704 C C . PHE A 1 89 ? 0.435 3.301 1.564 1.00 96.06 89 PHE A C 1
ATOM 706 O O . PHE A 1 89 ? 1.622 3.075 1.375 1.00 96.06 89 PHE A O 1
ATOM 713 N N . MET A 1 90 ? -0.207 4.271 0.901 1.00 96.50 90 MET A N 1
ATOM 714 C CA . MET A 1 90 ? 0.453 5.145 -0.089 1.00 96.50 90 MET A CA 1
ATOM 715 C C . MET A 1 90 ? 1.592 5.980 0.522 1.00 96.50 90 MET A C 1
ATOM 717 O O . MET A 1 90 ? 2.662 6.090 -0.065 1.00 96.50 90 MET A O 1
ATOM 721 N N . ILE A 1 91 ? 1.403 6.518 1.731 1.00 98.00 91 ILE A N 1
ATOM 722 C CA . ILE A 1 91 ? 2.477 7.212 2.461 1.00 98.00 91 ILE A CA 1
ATOM 723 C C . ILE A 1 91 ? 3.618 6.234 2.778 1.00 98.00 91 ILE A C 1
ATOM 725 O O . ILE A 1 91 ? 4.788 6.558 2.588 1.00 98.00 91 ILE A O 1
ATOM 729 N N . GLY A 1 92 ? 3.284 5.021 3.229 1.00 98.00 92 GLY A N 1
ATOM 730 C CA . GLY A 1 92 ? 4.253 3.947 3.434 1.00 98.00 92 GLY A CA 1
ATOM 731 C C . GLY A 1 92 ? 5.004 3.589 2.149 1.00 98.00 92 GLY A C 1
ATOM 732 O O . GLY A 1 92 ? 6.217 3.434 2.178 1.00 98.00 92 GLY A O 1
ATOM 733 N N . HIS A 1 93 ? 4.319 3.530 1.010 1.00 96.25 93 HIS A N 1
ATOM 734 C CA . HIS A 1 93 ? 4.915 3.312 -0.305 1.00 96.25 93 HIS A CA 1
ATOM 735 C C . HIS A 1 93 ? 5.955 4.388 -0.643 1.00 96.25 93 HIS A C 1
ATOM 737 O O . HIS A 1 93 ? 7.091 4.055 -0.980 1.00 96.25 93 HIS A O 1
ATOM 743 N N . ASP A 1 94 ? 5.624 5.666 -0.454 1.00 96.69 94 ASP A N 1
ATOM 744 C CA . ASP A 1 94 ? 6.555 6.776 -0.694 1.00 96.69 94 ASP A CA 1
ATOM 745 C C . ASP A 1 94 ? 7.745 6.746 0.279 1.00 96.69 94 ASP A C 1
ATOM 747 O O . ASP A 1 94 ? 8.883 7.054 -0.088 1.00 96.69 94 ASP A O 1
ATOM 751 N N . CYS A 1 95 ? 7.525 6.297 1.519 1.00 98.00 95 CYS A N 1
ATOM 752 C CA . CYS A 1 95 ? 8.616 5.981 2.437 1.00 98.00 95 CYS A CA 1
ATOM 753 C C . CYS A 1 95 ? 9.506 4.839 1.915 1.00 98.00 95 CYS A C 1
ATOM 755 O O . CYS A 1 95 ? 10.722 4.893 2.095 1.00 98.00 95 CYS A O 1
ATOM 757 N N . GLY A 1 96 ? 8.939 3.833 1.245 1.00 96.75 96 GLY A N 1
ATOM 758 C CA . GLY A 1 96 ? 9.678 2.741 0.598 1.00 96.75 96 GLY A CA 1
ATOM 759 C C . GLY A 1 96 ? 10.620 3.229 -0.505 1.00 96.75 96 GLY A C 1
ATOM 760 O O . GLY A 1 96 ? 11.721 2.700 -0.651 1.00 96.75 96 GLY A O 1
ATOM 761 N N . HIS A 1 97 ? 10.231 4.297 -1.204 1.00 95.25 97 HIS A N 1
ATOM 762 C CA . HIS A 1 97 ? 11.070 5.009 -2.177 1.00 95.25 97 HIS A CA 1
ATOM 763 C C . HIS A 1 97 ? 12.032 6.022 -1.540 1.00 95.25 97 HIS A C 1
ATOM 765 O O . HIS A 1 97 ? 12.893 6.578 -2.220 1.00 95.25 97 HIS A O 1
ATOM 771 N N . GLY A 1 98 ? 11.900 6.285 -0.237 1.00 95.81 98 GLY A N 1
ATOM 772 C CA . GLY A 1 98 ? 12.681 7.296 0.476 1.00 95.81 98 GLY A CA 1
ATOM 773 C C . GLY A 1 98 ? 12.330 8.739 0.100 1.00 95.81 98 GLY A C 1
ATOM 774 O O . GLY A 1 98 ? 13.144 9.631 0.334 1.00 95.81 98 GLY A O 1
ATOM 775 N N . SER A 1 99 ? 11.153 8.976 -0.486 1.00 94.94 99 SER A N 1
ATOM 776 C CA . SER A 1 99 ? 10.751 10.269 -1.055 1.00 94.94 99 SER A CA 1
ATOM 777 C C . SER A 1 99 ? 9.766 11.060 -0.187 1.00 94.94 99 SER A C 1
ATOM 779 O O . SER A 1 99 ? 9.572 12.251 -0.433 1.00 94.94 99 SER A O 1
ATOM 781 N N . TYR A 1 100 ? 9.160 10.445 0.836 1.00 97.06 100 TYR A N 1
ATOM 782 C CA . TYR A 1 100 ? 8.130 11.099 1.652 1.00 97.06 100 TYR A CA 1
ATOM 783 C C . TYR A 1 100 ? 8.703 12.129 2.643 1.00 97.06 100 TYR A C 1
ATOM 785 O O . TYR A 1 100 ? 8.203 13.251 2.758 1.00 97.06 100 TYR A O 1
ATOM 793 N N . LEU A 1 101 ? 9.770 11.765 3.362 1.00 97.94 101 LEU A N 1
ATOM 794 C CA . LEU A 1 101 ? 10.491 12.631 4.303 1.00 97.94 101 LEU A CA 1
ATOM 795 C C . LEU A 1 101 ? 11.875 13.028 3.766 1.00 97.94 101 LEU A C 1
ATOM 797 O O . LEU A 1 101 ? 12.475 12.262 3.013 1.00 97.94 101 LEU A O 1
ATOM 801 N N . PRO A 1 102 ? 12.436 14.181 4.184 1.00 96.81 102 PRO A N 1
ATOM 802 C CA . PRO A 1 102 ? 13.737 14.641 3.691 1.00 96.81 102 PRO A CA 1
ATOM 803 C C . PRO A 1 102 ? 14.923 13.717 4.000 1.00 96.81 102 PRO A C 1
ATOM 805 O O . PRO A 1 102 ? 15.926 13.776 3.296 1.00 96.81 102 PRO A O 1
ATOM 808 N N . GLN A 1 103 ? 14.851 12.898 5.058 1.00 97.38 103 GLN A N 1
ATOM 809 C CA . GLN A 1 103 ? 15.934 11.991 5.449 1.00 97.38 103 GLN A CA 1
ATOM 810 C C . GLN A 1 103 ? 15.532 10.528 5.267 1.00 97.38 103 GLN A C 1
ATOM 812 O O . GLN A 1 103 ? 14.459 10.098 5.697 1.00 97.38 103 GLN A O 1
ATOM 817 N N . LYS A 1 104 ? 16.438 9.722 4.706 1.00 95.00 104 LYS A N 1
ATOM 818 C CA . LYS A 1 104 ? 16.191 8.300 4.424 1.00 95.00 104 LYS A CA 1
ATOM 819 C C . LYS A 1 104 ? 15.798 7.499 5.672 1.00 95.00 104 LYS A C 1
ATOM 821 O O . LYS A 1 104 ? 14.788 6.807 5.656 1.00 95.00 104 LYS A O 1
ATOM 826 N N . TRP A 1 105 ? 16.528 7.656 6.777 1.00 97.19 105 TRP A N 1
ATOM 827 C CA . TRP A 1 105 ? 16.238 6.921 8.016 1.00 97.19 105 TRP A CA 1
ATOM 828 C C . TRP A 1 105 ? 14.847 7.247 8.590 1.00 97.19 105 TRP A C 1
ATOM 830 O O . TRP A 1 105 ? 14.223 6.394 9.216 1.00 97.19 105 TRP A O 1
ATOM 840 N N . GLN A 1 106 ? 14.335 8.464 8.369 1.00 98.12 106 GLN A N 1
ATOM 841 C CA . GLN A 1 106 ? 13.002 8.854 8.834 1.00 98.12 106 GLN A CA 1
ATOM 842 C C . GLN A 1 106 ? 11.911 8.145 8.032 1.00 98.12 106 GLN A C 1
ATOM 844 O O . GLN A 1 106 ? 10.933 7.683 8.615 1.00 98.12 106 GLN A O 1
ATOM 849 N N . ASN A 1 107 ? 12.100 8.026 6.714 1.00 98.25 107 ASN A N 1
ATOM 850 C CA . ASN A 1 107 ? 11.223 7.233 5.856 1.00 98.25 107 ASN A CA 1
ATOM 851 C C . ASN A 1 107 ? 11.203 5.771 6.305 1.00 98.25 107 ASN A C 1
ATOM 853 O O . ASN A 1 107 ? 10.133 5.189 6.428 1.00 98.25 107 ASN A O 1
ATOM 857 N N . GLU A 1 108 ? 12.365 5.199 6.628 1.00 97.00 108 GLU A N 1
ATOM 858 C CA . GLU A 1 108 ? 12.441 3.820 7.115 1.00 97.00 108 GLU A CA 1
ATOM 859 C C . GLU A 1 108 ? 11.632 3.620 8.404 1.00 97.00 108 GLU A C 1
ATOM 861 O O . GLU A 1 108 ? 10.841 2.684 8.496 1.00 97.00 108 GLU A O 1
ATOM 866 N N . ARG A 1 109 ? 11.768 4.524 9.383 1.00 97.69 109 ARG A N 1
ATOM 867 C CA . ARG A 1 109 ? 11.027 4.434 10.653 1.00 97.69 109 ARG A CA 1
ATOM 868 C C . ARG A 1 109 ? 9.533 4.673 10.497 1.00 97.69 109 ARG A C 1
ATOM 870 O O . ARG A 1 109 ? 8.737 3.940 11.082 1.00 97.69 109 ARG A O 1
ATOM 877 N N . LEU A 1 110 ? 9.148 5.682 9.719 1.00 98.31 110 LEU A N 1
ATOM 878 C CA . LEU A 1 110 ? 7.741 5.964 9.462 1.00 98.31 110 LEU A CA 1
ATOM 879 C C . LEU A 1 110 ? 7.088 4.814 8.684 1.00 98.31 110 LEU A C 1
ATOM 881 O O . LEU A 1 110 ? 5.989 4.391 9.032 1.00 98.31 110 LEU A O 1
ATOM 885 N N . GLY A 1 111 ? 7.786 4.266 7.689 1.00 98.00 111 GLY A N 1
ATOM 886 C CA . GLY A 1 111 ? 7.352 3.102 6.927 1.00 98.00 111 GLY A CA 1
ATOM 887 C C . GLY A 1 111 ? 7.176 1.857 7.796 1.00 98.00 111 GLY A C 1
ATOM 888 O O . GLY A 1 111 ? 6.153 1.191 7.687 1.00 98.00 111 GLY A O 1
ATOM 889 N N . GLU A 1 112 ? 8.109 1.566 8.712 1.00 97.00 112 GLU A N 1
ATOM 890 C CA . GLU A 1 112 ? 7.976 0.469 9.687 1.00 97.00 112 GLU A CA 1
ATOM 891 C C . GLU A 1 112 ? 6.727 0.636 10.573 1.00 97.00 112 GLU A C 1
ATOM 893 O O . GLU A 1 112 ? 5.963 -0.316 10.745 1.00 97.00 112 GLU A O 1
ATOM 898 N N . LEU A 1 113 ? 6.482 1.849 11.087 1.00 97.44 113 LEU A N 1
ATOM 899 C CA . LEU A 1 113 ? 5.305 2.163 11.907 1.00 97.44 113 LEU A CA 1
ATOM 900 C C . LEU A 1 113 ? 3.998 1.990 11.121 1.00 97.44 113 LEU A C 1
ATOM 902 O O . LEU A 1 113 ? 3.073 1.319 11.579 1.00 97.44 113 LEU A O 1
ATOM 906 N N . ILE A 1 114 ? 3.924 2.577 9.926 1.00 97.94 114 ILE A N 1
ATOM 907 C CA . ILE A 1 114 ? 2.771 2.443 9.028 1.00 97.94 114 ILE A CA 1
ATOM 908 C C . ILE A 1 114 ? 2.572 0.979 8.635 1.00 97.94 114 ILE A C 1
ATOM 910 O O . ILE A 1 114 ? 1.437 0.514 8.568 1.00 97.94 114 ILE A O 1
ATOM 914 N N . GLY A 1 115 ? 3.656 0.235 8.423 1.00 96.19 115 GLY A N 1
ATOM 915 C CA . GLY A 1 115 ? 3.634 -1.188 8.115 1.00 96.19 115 GLY A CA 1
ATOM 916 C C . GLY A 1 115 ? 2.934 -2.012 9.194 1.00 96.19 115 GLY A C 1
ATOM 917 O O . GLY A 1 115 ? 2.155 -2.903 8.874 1.00 96.19 115 GLY A O 1
ATOM 918 N N . VAL A 1 116 ? 3.110 -1.674 10.474 1.00 96.31 116 VAL A N 1
ATOM 919 C CA . VAL A 1 116 ? 2.352 -2.311 11.565 1.00 96.31 116 VAL A CA 1
ATOM 920 C C . VAL A 1 116 ? 0.856 -2.005 11.464 1.00 96.31 116 VAL A C 1
ATOM 922 O O . VAL A 1 116 ? 0.042 -2.923 11.539 1.00 96.31 116 VAL A O 1
ATOM 925 N N . LEU A 1 117 ? 0.484 -0.739 11.249 1.00 94.88 117 LEU A N 1
ATOM 926 C CA . LEU A 1 117 ? -0.925 -0.333 11.137 1.00 94.88 117 LEU A CA 1
ATOM 927 C C . LEU A 1 117 ? -1.622 -0.975 9.930 1.00 94.88 117 LEU A C 1
ATOM 929 O O . LEU A 1 117 ? -2.787 -1.370 10.018 1.00 94.88 117 LEU A O 1
ATOM 933 N N . THR A 1 118 ? -0.890 -1.073 8.819 1.00 94.38 118 THR A N 1
ATOM 934 C CA . THR A 1 118 ? -1.371 -1.560 7.519 1.00 94.38 118 THR A CA 1
ATOM 935 C C . THR A 1 118 ? -1.151 -3.056 7.298 1.00 94.38 118 THR A C 1
ATOM 937 O O . THR A 1 118 ? -1.434 -3.578 6.223 1.00 94.38 118 THR A O 1
ATOM 940 N N . GLY A 1 119 ? -0.596 -3.759 8.287 1.00 92.94 119 GLY A N 1
ATOM 941 C CA . GLY A 1 119 ? -0.277 -5.176 8.166 1.00 92.94 119 GLY A CA 1
ATOM 942 C C . GLY A 1 119 ? 0.762 -5.503 7.086 1.00 92.94 119 GLY A C 1
ATOM 943 O O . GLY A 1 119 ? 0.785 -6.630 6.600 1.00 92.94 119 GLY A O 1
ATOM 944 N N . THR A 1 120 ? 1.619 -4.552 6.705 1.00 93.94 120 THR A N 1
ATOM 945 C CA . THR A 1 120 ? 2.617 -4.683 5.633 1.00 93.94 120 THR A CA 1
ATOM 946 C C . THR A 1 120 ? 4.037 -4.755 6.213 1.00 93.94 120 THR A C 1
ATOM 948 O O . THR A 1 120 ? 4.454 -3.844 6.930 1.00 93.94 120 THR A O 1
ATOM 951 N N . PRO A 1 121 ? 4.837 -5.800 5.919 1.00 95.00 121 PRO A N 1
ATOM 952 C CA . PRO A 1 121 ? 6.199 -5.920 6.421 1.00 95.00 121 PRO A CA 1
ATOM 953 C C . PRO A 1 121 ? 7.120 -4.989 5.627 1.00 95.00 121 PRO A C 1
ATOM 955 O O . PRO A 1 121 ? 7.684 -5.378 4.606 1.00 95.00 121 PRO A O 1
ATOM 958 N N . PHE A 1 122 ? 7.227 -3.744 6.092 1.00 95.31 122 PHE A N 1
ATOM 959 C CA . PHE A 1 122 ? 7.699 -2.600 5.309 1.00 95.31 122 PHE A CA 1
ATOM 960 C C . PHE A 1 122 ? 9.027 -2.818 4.577 1.00 95.31 122 PHE A C 1
ATOM 962 O O . PHE A 1 122 ? 9.069 -2.655 3.364 1.00 95.31 122 PHE A O 1
ATOM 969 N N . LYS A 1 123 ? 10.105 -3.215 5.266 1.00 93.12 123 LYS A N 1
ATOM 970 C CA . LYS A 1 123 ? 11.429 -3.367 4.631 1.00 93.12 123 LYS A CA 1
ATOM 971 C C . LYS A 1 123 ? 11.442 -4.460 3.573 1.00 93.12 123 LYS A C 1
ATOM 973 O O . LYS A 1 123 ? 11.984 -4.268 2.485 1.00 93.12 123 LYS A O 1
ATOM 978 N N . TYR A 1 124 ? 10.823 -5.600 3.876 1.00 91.94 124 TYR A N 1
ATOM 979 C CA . TYR A 1 124 ? 10.691 -6.672 2.895 1.00 91.94 124 TYR A CA 1
ATOM 980 C C . TYR A 1 124 ? 9.855 -6.224 1.690 1.00 91.94 124 TYR A C 1
ATOM 982 O O . TYR A 1 124 ? 10.275 -6.410 0.547 1.00 91.94 124 TYR A O 1
ATOM 990 N N . TRP A 1 125 ? 8.702 -5.605 1.950 1.00 93.50 125 TRP A N 1
ATOM 991 C CA . TRP A 1 125 ? 7.820 -5.091 0.910 1.00 93.50 125 TRP A CA 1
ATOM 992 C C . TRP A 1 125 ? 8.539 -4.054 0.036 1.00 93.50 125 TRP A C 1
ATOM 994 O O . TRP A 1 125 ? 8.533 -4.197 -1.180 1.00 93.50 125 TRP A O 1
ATOM 1004 N N . ALA A 1 126 ? 9.253 -3.092 0.630 1.00 93.38 126 ALA A N 1
ATOM 1005 C CA . ALA A 1 126 ? 9.986 -2.051 -0.088 1.00 93.38 126 ALA A CA 1
ATOM 1006 C C . ALA A 1 126 ? 11.074 -2.639 -1.000 1.00 93.38 126 ALA A C 1
ATOM 1008 O O . ALA A 1 126 ? 11.239 -2.188 -2.131 1.00 93.38 126 ALA A O 1
ATOM 1009 N N . ARG A 1 127 ? 11.775 -3.696 -0.562 1.00 90.38 127 ARG A N 1
ATOM 1010 C CA . ARG A 1 127 ? 12.760 -4.400 -1.402 1.00 90.38 127 ARG A CA 1
ATOM 1011 C C . ARG A 1 127 ? 12.109 -5.069 -2.612 1.00 90.38 127 ARG A C 1
ATOM 1013 O O . ARG A 1 127 ? 12.612 -4.945 -3.726 1.00 90.38 127 ARG A O 1
ATOM 1020 N N . GLN A 1 128 ? 11.014 -5.795 -2.394 1.00 88.94 128 GLN A N 1
ATOM 1021 C CA . GLN A 1 128 ? 10.281 -6.461 -3.475 1.00 88.94 128 GLN A CA 1
ATOM 1022 C C . GLN A 1 128 ? 9.682 -5.443 -4.442 1.00 88.94 128 GLN A C 1
ATOM 1024 O O . GLN A 1 128 ? 9.754 -5.618 -5.651 1.00 88.94 128 GLN A O 1
ATOM 1029 N N . HIS A 1 129 ? 9.173 -4.339 -3.912 1.00 91.88 129 HIS A N 1
ATOM 1030 C CA . HIS A 1 129 ? 8.613 -3.246 -4.682 1.00 91.88 129 HIS A CA 1
ATOM 1031 C C . HIS A 1 129 ? 9.670 -2.507 -5.522 1.00 91.88 129 HIS A C 1
ATOM 1033 O O . HIS A 1 129 ? 9.452 -2.249 -6.702 1.00 91.88 129 HIS A O 1
ATOM 1039 N N . ALA A 1 130 ? 10.863 -2.255 -4.976 1.00 91.19 130 ALA A N 1
ATOM 1040 C CA . ALA A 1 130 ? 11.984 -1.721 -5.752 1.00 91.19 130 ALA A CA 1
ATOM 1041 C C . ALA A 1 130 ? 12.407 -2.682 -6.881 1.00 91.19 130 ALA A C 1
ATOM 1043 O O . ALA A 1 130 ? 12.707 -2.259 -8.001 1.00 91.19 130 ALA A O 1
ATOM 1044 N N . LYS A 1 131 ? 12.385 -3.997 -6.621 1.00 89.56 131 LYS A N 1
ATOM 1045 C CA . LYS A 1 131 ? 12.643 -5.004 -7.656 1.00 89.56 131 LYS A CA 1
ATOM 1046 C C . LYS A 1 131 ? 11.552 -5.021 -8.734 1.00 89.56 131 LYS A C 1
ATOM 1048 O O . LYS A 1 131 ? 11.892 -5.032 -9.913 1.00 89.56 131 LYS A O 1
ATOM 1053 N N . HIS A 1 132 ? 10.282 -4.941 -8.350 1.00 90.19 132 HIS A N 1
ATOM 1054 C CA . HIS A 1 132 ? 9.157 -4.786 -9.275 1.00 90.19 132 HIS A CA 1
ATOM 1055 C C . HIS A 1 132 ? 9.358 -3.575 -10.200 1.00 90.19 132 HIS A C 1
ATOM 1057 O O . HIS A 1 132 ? 9.358 -3.724 -11.420 1.00 90.19 132 HIS A O 1
ATOM 1063 N N . HIS A 1 133 ? 9.653 -2.397 -9.644 1.00 8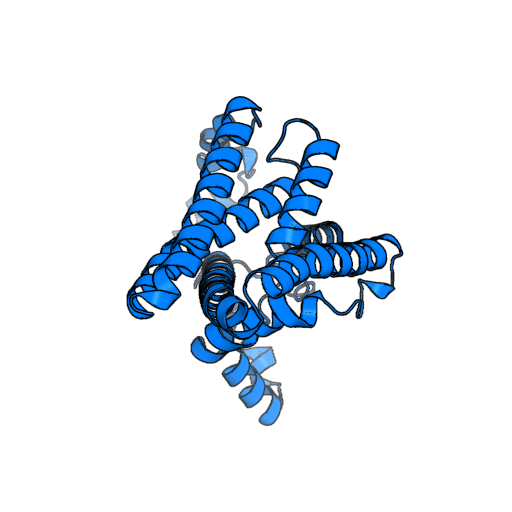9.44 133 HIS A N 1
ATOM 1064 C CA . HIS A 1 133 ? 9.892 -1.193 -10.444 1.00 89.44 133 HIS A CA 1
ATOM 1065 C C . HIS A 1 133 ? 11.096 -1.313 -11.384 1.00 89.44 133 HIS A C 1
ATOM 1067 O O . HIS A 1 133 ? 11.013 -0.905 -12.535 1.00 89.44 133 HIS A O 1
ATOM 1073 N N . SER A 1 134 ? 12.189 -1.942 -10.941 1.00 89.12 134 SER A N 1
ATOM 1074 C CA . SER A 1 134 ? 13.377 -2.182 -11.786 1.00 89.12 134 SER A CA 1
ATOM 1075 C C . SER A 1 134 ? 13.199 -3.252 -12.868 1.00 89.12 134 SER A C 1
ATOM 1077 O O . SER A 1 134 ? 14.107 -3.471 -13.671 1.00 89.12 134 SER A O 1
ATOM 1079 N N . THR A 1 135 ? 12.055 -3.937 -12.894 1.00 89.00 135 THR A N 1
ATOM 1080 C CA . THR A 1 135 ? 11.758 -5.008 -13.857 1.00 89.00 135 THR A CA 1
ATOM 1081 C C . THR A 1 135 ? 10.416 -4.833 -14.567 1.00 89.00 135 THR A C 1
ATOM 1083 O O . THR A 1 135 ? 10.063 -5.664 -15.402 1.00 89.00 135 THR A O 1
ATOM 1086 N N . THR A 1 136 ? 9.686 -3.746 -14.297 1.00 86.12 136 THR A N 1
ATOM 1087 C CA . THR A 1 136 ? 8.386 -3.475 -14.920 1.00 86.12 136 THR A CA 1
ATOM 1088 C C . THR A 1 136 ? 8.521 -3.423 -16.444 1.00 86.12 136 THR A C 1
ATOM 1090 O O . THR A 1 136 ? 9.455 -2.832 -16.986 1.00 86.12 136 THR A O 1
ATOM 1093 N N . GLY A 1 137 ? 7.602 -4.087 -17.146 1.00 85.75 137 GLY A N 1
ATOM 1094 C CA . GLY A 1 137 ? 7.615 -4.184 -18.607 1.00 85.75 137 GLY A CA 1
ATOM 1095 C C . GLY A 1 137 ? 8.672 -5.137 -19.175 1.00 85.75 137 GLY A C 1
ATOM 1096 O O . GLY A 1 137 ? 8.685 -5.366 -20.381 1.00 85.75 137 GLY A O 1
ATOM 1097 N N . ASN A 1 138 ? 9.533 -5.745 -18.350 1.00 88.25 138 ASN A N 1
ATOM 1098 C CA . ASN A 1 138 ? 10.458 -6.784 -18.793 1.00 88.25 138 ASN A CA 1
ATOM 1099 C C . ASN A 1 138 ? 9.785 -8.158 -18.697 1.00 88.25 138 ASN A C 1
ATOM 1101 O O . ASN A 1 138 ? 9.606 -8.711 -17.609 1.00 88.25 138 ASN A O 1
ATOM 1105 N N . LEU A 1 139 ? 9.434 -8.736 -19.844 1.00 87.25 139 LEU A N 1
ATOM 1106 C CA . LEU A 1 139 ? 8.683 -9.986 -19.906 1.00 87.25 139 LEU A CA 1
ATOM 1107 C C . LEU A 1 139 ? 9.446 -11.162 -19.273 1.00 87.25 139 LEU A C 1
ATOM 1109 O O . LEU A 1 139 ? 8.813 -12.040 -18.690 1.00 87.25 139 LEU A O 1
ATOM 1113 N N . ASP A 1 140 ? 10.779 -11.167 -19.319 1.00 88.12 140 ASP A N 1
ATOM 1114 C CA . ASP A 1 140 ? 11.615 -12.278 -18.836 1.00 88.12 140 ASP A CA 1
ATOM 1115 C C . ASP A 1 140 ? 11.979 -12.169 -17.348 1.00 88.12 140 ASP A C 1
ATOM 1117 O O . ASP A 1 140 ? 12.501 -13.118 -16.762 1.00 88.12 140 ASP A O 1
ATOM 1121 N N . LYS A 1 141 ? 11.710 -11.018 -16.719 1.00 86.25 141 LYS A N 1
ATOM 1122 C CA . LYS A 1 141 ? 11.960 -10.776 -15.287 1.00 86.25 141 LYS A CA 1
ATOM 1123 C C . LYS A 1 141 ? 10.690 -10.554 -14.460 1.00 86.25 141 LYS A C 1
ATOM 1125 O O . LYS A 1 141 ? 10.800 -10.276 -13.267 1.00 86.25 141 LYS A O 1
ATOM 1130 N N . ARG A 1 142 ? 9.511 -10.693 -15.073 1.00 86.00 142 ARG A N 1
ATOM 1131 C CA . ARG A 1 142 ? 8.209 -10.530 -14.412 1.00 86.00 142 ARG A CA 1
ATOM 1132 C C . ARG A 1 142 ? 8.014 -11.499 -13.241 1.00 86.00 142 ARG A C 1
ATOM 1134 O O . ARG A 1 142 ? 8.514 -12.624 -13.261 1.00 86.00 142 ARG A O 1
ATOM 1141 N N . GLY A 1 143 ? 7.200 -11.100 -12.270 1.00 80.12 143 GLY A N 1
ATOM 1142 C CA . GLY A 1 143 ? 6.633 -11.991 -11.255 1.00 80.12 143 GLY A CA 1
ATOM 1143 C C . GLY A 1 143 ? 6.669 -11.441 -9.834 1.00 80.12 143 GLY A C 1
ATOM 1144 O O . GLY A 1 143 ? 5.667 -11.528 -9.128 1.00 80.12 143 GLY A O 1
ATOM 1145 N N . GLU A 1 144 ? 7.789 -10.867 -9.392 1.00 78.00 144 GLU A N 1
ATOM 1146 C CA . GLU A 1 144 ? 7.870 -10.289 -8.044 1.00 78.00 144 GLU A CA 1
ATOM 1147 C C . GLU A 1 144 ? 7.126 -8.955 -7.988 1.00 78.00 144 GLU A C 1
ATOM 1149 O O . GLU A 1 144 ? 7.505 -8.000 -8.654 1.00 78.00 144 GLU A O 1
ATOM 1154 N N . GLY A 1 145 ? 6.054 -8.905 -7.192 1.00 76.94 145 GLY A N 1
ATOM 1155 C CA . GLY A 1 145 ? 5.184 -7.730 -7.067 1.00 76.94 145 GLY A CA 1
ATOM 1156 C C . GLY A 1 145 ? 4.148 -7.575 -8.187 1.00 76.94 145 GLY A C 1
ATOM 1157 O O . GLY A 1 145 ? 3.251 -6.748 -8.055 1.00 76.94 145 GLY A O 1
ATOM 1158 N N . ASP A 1 146 ? 4.213 -8.395 -9.240 1.00 83.12 146 ASP A N 1
ATOM 1159 C CA . ASP A 1 146 ? 3.292 -8.327 -10.376 1.00 83.12 146 ASP A CA 1
ATOM 1160 C C . ASP A 1 146 ? 1.997 -9.111 -10.139 1.00 83.12 146 ASP A C 1
ATOM 1162 O O . ASP A 1 146 ? 1.987 -10.225 -9.604 1.00 83.12 146 ASP A O 1
ATOM 1166 N N . VAL A 1 147 ? 0.894 -8.598 -10.688 1.00 86.62 147 VAL A N 1
ATOM 1167 C CA . VAL A 1 147 ? -0.266 -9.447 -10.974 1.00 86.62 147 VAL A CA 1
ATOM 1168 C C . VAL A 1 147 ? 0.144 -10.420 -12.075 1.00 86.62 147 VAL A C 1
ATOM 1170 O O . VAL A 1 147 ? 0.514 -10.008 -13.177 1.00 86.62 147 VAL A O 1
ATOM 1173 N N . THR A 1 148 ? 0.064 -11.725 -11.801 1.00 87.88 148 THR A N 1
ATOM 1174 C CA . THR A 1 148 ? 0.519 -12.747 -12.748 1.00 87.88 148 THR A CA 1
ATOM 1175 C C . THR A 1 148 ? -0.209 -12.588 -14.080 1.00 87.88 148 THR A C 1
ATOM 1177 O O . THR A 1 148 ? -1.441 -12.657 -14.169 1.00 87.88 148 THR A O 1
ATOM 1180 N N . THR A 1 149 ? 0.569 -12.373 -15.135 1.00 88.94 149 THR A N 1
ATOM 1181 C CA . THR A 1 149 ? 0.061 -12.110 -16.479 1.00 88.94 149 THR A CA 1
ATOM 1182 C C . THR A 1 149 ? 0.793 -13.003 -17.465 1.00 88.94 149 THR A C 1
ATOM 1184 O O . THR A 1 149 ? 2.018 -13.109 -17.421 1.00 88.94 149 THR A O 1
ATOM 1187 N N . LYS A 1 150 ? 0.025 -13.693 -18.310 1.00 90.75 150 LYS A N 1
ATOM 1188 C CA . LYS A 1 150 ? 0.548 -14.551 -19.372 1.00 90.75 150 LYS A CA 1
ATO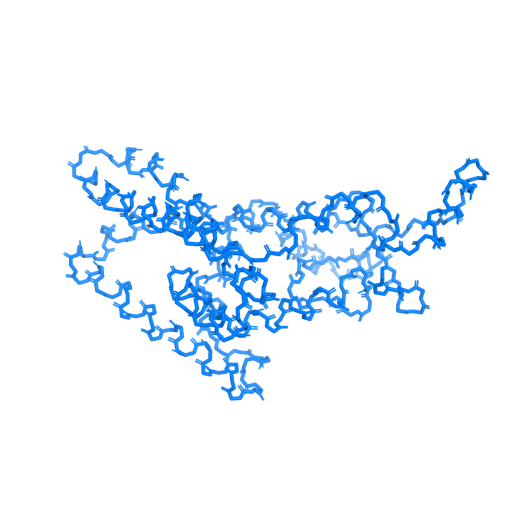M 1189 C C . LYS A 1 150 ? 0.461 -13.829 -20.710 1.00 90.75 150 LYS A C 1
ATOM 1191 O O . LYS A 1 150 ? -0.473 -13.048 -20.932 1.00 90.75 150 LYS A O 1
ATOM 1196 N N . THR A 1 151 ? 1.388 -14.118 -21.615 1.00 91.38 151 THR A N 1
ATOM 1197 C CA . THR A 1 151 ? 1.175 -13.840 -23.040 1.00 91.38 151 THR A CA 1
ATOM 1198 C C . THR A 1 151 ? 0.084 -14.760 -23.592 1.00 91.38 151 THR A C 1
ATOM 1200 O O . THR A 1 151 ? -0.290 -15.764 -22.977 1.00 91.38 151 THR A O 1
ATOM 1203 N N . VAL A 1 152 ? -0.464 -14.411 -24.758 1.00 92.12 152 VAL A N 1
ATOM 1204 C CA . VAL A 1 152 ? -1.434 -15.280 -25.449 1.00 92.12 152 VAL A CA 1
ATOM 1205 C C . VAL A 1 152 ? -0.818 -16.650 -25.756 1.00 92.12 152 VAL A C 1
ATOM 1207 O O . VAL A 1 152 ? -1.470 -17.672 -25.558 1.00 92.12 152 VAL A O 1
ATOM 1210 N N . GLU A 1 153 ? 0.444 -16.666 -26.182 1.00 93.19 153 GLU A N 1
ATOM 1211 C CA . GLU A 1 153 ? 1.224 -17.877 -26.451 1.00 93.19 153 GLU A CA 1
ATOM 1212 C C . GLU A 1 153 ? 1.361 -18.745 -25.191 1.00 93.19 153 GLU A C 1
ATOM 1214 O O . GLU A 1 153 ? 0.880 -19.873 -25.173 1.00 93.19 153 GLU A O 1
ATOM 1219 N N . GLU A 1 154 ? 1.840 -18.178 -24.078 1.00 94.19 154 GLU A N 1
ATOM 1220 C CA . GLU A 1 154 ? 1.999 -18.886 -22.796 1.00 94.19 154 GLU A CA 1
ATOM 1221 C C . GLU A 1 154 ? 0.676 -19.415 -22.222 1.00 94.19 154 GLU A C 1
ATOM 1223 O O . GLU A 1 154 ? 0.636 -20.391 -21.462 1.00 94.19 154 GLU A O 1
ATOM 1228 N N . PHE A 1 155 ? -0.433 -18.734 -22.513 1.00 95.69 155 PHE A N 1
ATOM 1229 C CA . PHE A 1 155 ? -1.756 -19.212 -22.143 1.00 95.69 155 PHE A CA 1
ATOM 1230 C C . PHE A 1 155 ? -2.150 -20.427 -22.990 1.00 95.69 155 PHE A C 1
ATOM 1232 O O . PHE A 1 155 ? -2.557 -21.444 -22.423 1.00 95.69 155 PHE A O 1
ATOM 1239 N N . ASN A 1 156 ? -1.986 -20.344 -24.312 1.00 96.44 156 ASN A N 1
ATOM 1240 C CA . ASN A 1 156 ? -2.358 -21.398 -25.256 1.00 96.44 156 ASN A CA 1
ATOM 1241 C C . ASN A 1 156 ? -1.499 -22.660 -25.113 1.00 96.44 156 ASN A C 1
ATOM 1243 O O . ASN A 1 156 ? -2.033 -23.763 -25.199 1.00 96.44 156 ASN A O 1
ATOM 1247 N N . GLU A 1 157 ? -0.206 -22.503 -24.833 1.00 97.06 157 GLU A N 1
ATOM 1248 C CA . GLU A 1 157 ? 0.726 -23.609 -24.583 1.00 97.06 157 GLU A CA 1
ATOM 1249 C C . GLU A 1 157 ? 0.492 -24.287 -23.226 1.00 97.06 157 GLU A C 1
ATOM 1251 O O . GLU A 1 157 ? 0.913 -25.421 -23.000 1.00 97.06 157 GLU A O 1
ATOM 1256 N N . SER A 1 158 ? -0.205 -23.620 -22.298 1.00 96.12 158 SER A N 1
ATOM 1257 C CA . SER A 1 158 ? -0.486 -24.197 -20.986 1.00 96.12 158 SER A CA 1
ATOM 1258 C C . SER A 1 158 ? -1.629 -25.213 -21.022 1.00 96.12 158 SER A C 1
ATOM 1260 O O . SER A 1 158 ? -2.628 -25.036 -21.718 1.00 96.12 158 SER A O 1
ATOM 1262 N N . GLY A 1 159 ? -1.512 -26.275 -20.219 1.00 97.50 159 GLY A N 1
ATOM 1263 C CA . GLY A 1 159 ? -2.548 -27.305 -20.115 1.00 97.50 159 GLY A CA 1
ATOM 1264 C C . GLY A 1 159 ? -3.908 -26.753 -19.661 1.00 97.50 159 GLY A C 1
ATOM 1265 O O . GLY A 1 159 ? -3.990 -25.747 -18.954 1.00 97.50 159 GLY A O 1
ATOM 1266 N N . ARG A 1 160 ? -4.998 -27.450 -20.016 1.00 96.62 160 ARG A N 1
ATOM 1267 C CA . ARG A 1 160 ? -6.390 -27.012 -19.761 1.00 96.62 160 ARG A CA 1
ATOM 1268 C C . ARG A 1 160 ? -6.656 -26.612 -18.306 1.00 96.62 160 ARG A C 1
ATOM 1270 O O . ARG A 1 160 ? -7.317 -25.608 -18.057 1.00 96.62 160 ARG A O 1
ATOM 1277 N N . PHE A 1 161 ? -6.114 -27.360 -17.347 1.00 97.62 161 PHE A N 1
ATOM 1278 C CA . PHE A 1 161 ? -6.254 -27.036 -15.926 1.00 97.62 161 PHE A CA 1
ATOM 1279 C C . PHE A 1 161 ? -5.567 -25.710 -15.563 1.00 97.62 161 PHE A C 1
ATOM 1281 O O . PHE A 1 161 ? -6.177 -24.855 -14.926 1.00 97.62 161 PHE A O 1
ATOM 1288 N N . ALA A 1 162 ? -4.342 -25.481 -16.048 1.00 96.19 162 ALA A N 1
ATOM 1289 C CA . ALA A 1 162 ? -3.617 -24.232 -15.823 1.00 96.19 162 ALA A CA 1
ATOM 1290 C C . ALA A 1 162 ? -4.339 -23.024 -16.442 1.00 96.19 162 ALA A C 1
ATOM 1292 O O . ALA A 1 162 ? -4.349 -21.943 -15.853 1.00 96.19 162 ALA A O 1
ATOM 1293 N N . GLN A 1 163 ? -4.989 -23.205 -17.595 1.00 96.94 163 GLN A N 1
ATOM 1294 C CA . GLN A 1 163 ? -5.831 -22.175 -18.207 1.00 96.94 163 GLN A CA 1
ATOM 1295 C C . GLN A 1 163 ? -7.055 -21.833 -17.341 1.00 96.94 163 GLN A C 1
ATOM 1297 O O . GLN A 1 163 ? -7.376 -20.655 -17.177 1.00 96.94 163 GLN A O 1
ATOM 1302 N N . ILE A 1 164 ? -7.722 -22.837 -16.758 1.00 96.81 164 ILE A N 1
ATOM 1303 C CA . ILE A 1 164 ? -8.855 -22.635 -15.840 1.00 96.81 164 ILE A CA 1
ATOM 1304 C C . ILE A 1 164 ? -8.396 -21.895 -14.580 1.00 96.81 164 ILE A C 1
ATOM 1306 O O . ILE A 1 164 ? -8.980 -20.866 -14.237 1.00 96.81 164 ILE A O 1
ATOM 1310 N N . CYS A 1 165 ? -7.319 -22.352 -13.934 1.00 96.00 165 CYS A N 1
ATOM 1311 C CA . CYS A 1 165 ? -6.750 -21.685 -12.761 1.00 96.00 165 CYS A CA 1
ATOM 1312 C C . CYS A 1 165 ? -6.358 -20.236 -13.067 1.00 96.00 165 CYS A C 1
ATOM 1314 O O . CYS A 1 165 ? -6.647 -19.343 -12.275 1.00 96.00 165 CYS A O 1
ATOM 1316 N N . TYR A 1 166 ? -5.762 -19.982 -14.235 1.00 95.31 166 TYR A N 1
ATOM 1317 C CA . TYR A 1 166 ? -5.413 -18.631 -14.663 1.00 95.31 166 TYR A CA 1
ATOM 1318 C C . TYR A 1 166 ? -6.650 -17.739 -14.830 1.00 95.31 166 TYR A C 1
ATOM 1320 O O . TYR A 1 166 ? -6.653 -16.604 -14.362 1.00 95.31 166 TYR A O 1
ATOM 1328 N N . ARG A 1 167 ? -7.725 -18.242 -15.452 1.00 95.38 167 ARG A N 1
ATOM 1329 C CA . ARG A 1 167 ? -8.989 -17.495 -15.598 1.00 95.38 167 ARG A CA 1
ATOM 1330 C C . ARG A 1 167 ? -9.644 -17.202 -14.254 1.00 95.38 167 ARG A C 1
ATOM 1332 O O . ARG A 1 167 ? -10.178 -16.113 -14.082 1.00 95.38 167 ARG A O 1
ATOM 1339 N N . PHE A 1 168 ? -9.589 -18.149 -13.321 1.00 95.44 168 PHE A N 1
ATOM 1340 C CA . PHE A 1 168 ? -10.105 -17.959 -11.970 1.00 95.44 168 PHE A CA 1
ATOM 1341 C C . PHE A 1 168 ? -9.293 -16.907 -11.207 1.00 95.44 168 PHE A C 1
ATOM 1343 O O . PHE A 1 168 ? -9.864 -15.953 -10.694 1.00 95.44 168 PHE A O 1
ATOM 1350 N N . TYR A 1 169 ? -7.961 -17.009 -11.236 1.00 92.44 169 TYR A N 1
ATOM 1351 C CA . TYR A 1 169 ? -7.062 -16.004 -10.668 1.00 92.44 169 TYR A CA 1
ATOM 1352 C C . TYR A 1 169 ? -7.297 -14.605 -11.265 1.00 92.44 169 TYR A C 1
ATOM 1354 O O . TYR A 1 169 ? -7.342 -13.623 -10.531 1.00 92.44 169 TYR A O 1
ATOM 1362 N N . ARG A 1 170 ? -7.499 -14.512 -12.588 1.00 91.44 170 ARG A N 1
ATOM 1363 C CA . ARG A 1 170 ? -7.763 -13.253 -13.312 1.00 91.44 170 ARG A CA 1
ATOM 1364 C C . ARG A 1 170 ? -9.225 -12.807 -13.293 1.00 91.44 170 ARG A C 1
ATOM 1366 O O . ARG A 1 170 ? -9.543 -11.798 -13.922 1.00 91.44 170 ARG A O 1
ATOM 1373 N N . ASN A 1 171 ? -10.121 -13.526 -12.620 1.00 93.62 171 ASN A N 1
ATOM 1374 C CA . ASN A 1 171 ? -11.488 -13.063 -12.435 1.00 93.62 171 ASN A CA 1
ATOM 1375 C C . ASN A 1 171 ? -11.474 -11.869 -11.461 1.00 93.62 171 ASN A C 1
ATOM 1377 O O . ASN A 1 171 ? -10.936 -12.011 -10.363 1.00 93.62 171 ASN A O 1
ATOM 1381 N N . PRO A 1 172 ? -12.056 -10.706 -11.813 1.00 91.50 172 PRO A N 1
ATOM 1382 C CA . PRO A 1 172 ? -11.946 -9.499 -10.994 1.00 91.50 172 PRO A CA 1
ATOM 1383 C C . PRO A 1 172 ? -12.553 -9.675 -9.599 1.00 91.50 172 PRO A C 1
ATOM 1385 O O . PRO A 1 172 ? -11.987 -9.185 -8.628 1.00 91.50 172 PRO A O 1
ATOM 1388 N N . TRP A 1 173 ? -13.647 -10.427 -9.466 1.00 92.88 173 TRP A N 1
ATOM 1389 C CA . TRP A 1 173 ? -14.266 -10.680 -8.165 1.00 92.88 173 TRP A CA 1
ATOM 1390 C C . TRP A 1 173 ? -13.368 -11.525 -7.274 1.00 92.88 173 TRP A C 1
ATOM 1392 O O . TRP A 1 173 ? -13.153 -11.177 -6.117 1.00 92.88 173 TRP A O 1
ATOM 1402 N N . PHE A 1 174 ? -12.789 -12.599 -7.815 1.00 93.75 174 PHE A N 1
ATOM 1403 C CA . PHE A 1 174 ? -11.844 -13.413 -7.058 1.00 93.75 174 PHE A CA 1
ATOM 1404 C C . PHE A 1 174 ? -10.587 -12.616 -6.694 1.00 93.75 174 PHE A C 1
ATOM 1406 O O . PHE A 1 174 ? -10.151 -12.621 -5.544 1.00 93.75 174 PHE A O 1
ATOM 1413 N N . MET A 1 175 ? -10.021 -11.892 -7.658 1.00 91.94 175 MET A N 1
ATOM 1414 C CA . MET A 1 175 ? -8.799 -11.126 -7.457 1.00 91.94 175 MET A CA 1
ATOM 1415 C C . MET A 1 175 ? -8.979 -10.054 -6.372 1.00 91.94 175 MET A C 1
ATOM 1417 O O . MET A 1 175 ? -8.179 -9.987 -5.437 1.00 91.94 175 MET A O 1
ATOM 1421 N N . LEU A 1 176 ? -10.046 -9.259 -6.460 1.00 91.94 176 LEU A N 1
ATOM 1422 C CA . LEU A 1 176 ? -10.284 -8.132 -5.559 1.00 91.94 176 LEU A CA 1
ATOM 1423 C C . LEU A 1 176 ? -10.843 -8.563 -4.198 1.00 91.94 176 LEU A C 1
ATOM 1425 O O . LEU A 1 176 ? -10.418 -8.026 -3.182 1.00 91.94 176 LEU A O 1
ATOM 1429 N N . LEU A 1 177 ? -11.771 -9.525 -4.152 1.00 90.94 177 LEU A N 1
ATOM 1430 C CA . LEU A 1 177 ? -12.476 -9.875 -2.910 1.00 90.94 177 LEU A CA 1
ATOM 1431 C C . LEU A 1 177 ? -11.841 -11.036 -2.145 1.00 90.94 177 LEU A C 1
ATOM 1433 O O . LEU A 1 177 ? -12.119 -11.195 -0.960 1.00 90.94 177 LEU A O 1
ATOM 1437 N N . VAL A 1 178 ? -11.007 -11.851 -2.798 1.00 91.69 178 VAL A N 1
ATOM 1438 C CA . VAL A 1 178 ? -10.385 -13.027 -2.171 1.00 91.69 178 VAL A CA 1
ATOM 1439 C C . VAL A 1 178 ? -8.869 -12.913 -2.188 1.00 91.69 178 VAL A C 1
ATOM 1441 O O . VAL A 1 178 ? -8.242 -12.920 -1.131 1.00 91.69 178 VAL A O 1
ATOM 1444 N N . SER A 1 179 ? -8.262 -12.779 -3.369 1.00 90.75 179 SER A N 1
ATOM 1445 C CA . SER A 1 179 ? -6.802 -12.833 -3.493 1.00 90.75 179 SER A CA 1
ATOM 1446 C C . SER A 1 179 ? -6.117 -11.671 -2.767 1.00 90.75 179 SER A C 1
ATOM 1448 O O . SER A 1 179 ? -5.123 -11.891 -2.076 1.00 90.75 179 SER A O 1
ATOM 1450 N N . ALA A 1 180 ? -6.685 -10.462 -2.855 1.00 90.25 180 ALA A N 1
ATOM 1451 C CA . ALA A 1 180 ? -6.133 -9.278 -2.213 1.00 90.25 180 ALA A CA 1
ATOM 1452 C C . ALA A 1 180 ? -6.167 -9.396 -0.674 1.00 90.25 180 ALA A C 1
ATOM 1454 O O . ALA A 1 180 ? -5.087 -9.360 -0.075 1.00 90.25 180 ALA A O 1
ATOM 1455 N N . PRO A 1 181 ? -7.317 -9.657 -0.014 1.00 87.50 181 PRO A N 1
ATOM 1456 C CA . PRO A 1 181 ? -7.329 -9.899 1.428 1.00 87.50 181 PRO A CA 1
ATOM 1457 C C . PRO A 1 181 ? -6.413 -11.046 1.861 1.00 87.50 181 PRO A C 1
ATOM 1459 O O . PRO A 1 181 ? -5.666 -10.893 2.822 1.00 87.50 181 PRO A O 1
ATOM 1462 N N . VAL A 1 182 ? -6.404 -12.175 1.141 1.00 90.00 182 VAL A N 1
ATOM 1463 C CA . VAL A 1 182 ? -5.524 -13.313 1.464 1.00 90.00 182 VAL A CA 1
ATOM 1464 C C . VAL A 1 182 ? -4.052 -12.904 1.416 1.00 90.00 182 VAL A C 1
ATOM 1466 O O . VAL A 1 182 ? -3.281 -13.273 2.304 1.00 90.00 182 VAL A O 1
ATOM 1469 N N . HIS A 1 183 ? -3.648 -12.115 0.420 1.00 87.50 183 HIS A N 1
ATOM 1470 C CA . HIS A 1 183 ? -2.271 -11.653 0.308 1.00 87.50 183 HIS A CA 1
ATOM 1471 C C . HIS A 1 183 ? -1.864 -10.780 1.503 1.00 87.50 183 HIS A C 1
ATOM 1473 O O . HIS A 1 183 ? -0.886 -11.094 2.183 1.00 87.50 183 HIS A O 1
ATOM 1479 N N . PHE A 1 184 ? -2.628 -9.722 1.791 1.00 85.19 184 PHE A N 1
ATOM 1480 C CA . PHE A 1 184 ? -2.279 -8.755 2.838 1.00 85.19 184 PHE A CA 1
ATOM 1481 C C . PHE A 1 184 ? -2.476 -9.300 4.262 1.00 85.19 184 PHE A C 1
ATOM 1483 O O . PHE A 1 184 ? -1.684 -8.992 5.151 1.00 85.19 184 PHE A O 1
ATOM 1490 N N . VAL A 1 185 ? -3.487 -10.145 4.488 1.00 86.12 185 VAL A N 1
ATOM 1491 C CA . VAL A 1 185 ? -3.814 -10.671 5.826 1.00 86.12 185 VAL A CA 1
ATOM 1492 C C . VAL A 1 185 ? -3.039 -11.940 6.162 1.00 86.12 185 VAL A C 1
ATOM 1494 O O . VAL A 1 185 ? -2.674 -12.122 7.320 1.00 86.12 185 VAL A O 1
ATOM 1497 N N . LEU A 1 186 ? -2.783 -12.822 5.189 1.00 89.00 186 LEU A N 1
ATOM 1498 C CA . LEU A 1 186 ? -2.187 -14.139 5.448 1.00 89.00 186 LEU A CA 1
ATOM 1499 C C . LEU A 1 186 ? -0.780 -14.267 4.873 1.00 89.00 186 LEU A C 1
ATOM 1501 O O . LEU A 1 186 ? 0.166 -14.526 5.616 1.00 89.00 186 LEU A O 1
ATOM 1505 N N . LEU A 1 187 ? -0.618 -14.085 3.561 1.00 87.75 187 LEU A N 1
ATOM 1506 C CA . LEU A 1 187 ? 0.649 -14.413 2.897 1.00 87.75 187 LEU A CA 1
ATOM 1507 C C . LEU A 1 187 ? 1.798 -13.522 3.365 1.00 87.75 187 LEU A C 1
ATOM 1509 O O . LEU A 1 187 ? 2.921 -13.994 3.508 1.00 87.75 187 LEU A O 1
ATOM 1513 N N . GLN A 1 188 ? 1.521 -12.258 3.681 1.00 88.00 188 GLN A N 1
ATOM 1514 C CA . GLN A 1 188 ? 2.541 -11.360 4.215 1.00 88.00 188 GLN A CA 1
ATOM 1515 C C . GLN A 1 188 ? 2.946 -11.662 5.670 1.00 88.00 188 GLN A C 1
ATOM 1517 O O . GLN A 1 188 ? 3.919 -11.076 6.148 1.00 88.00 188 GLN A O 1
ATOM 1522 N N . ARG A 1 189 ? 2.241 -12.557 6.381 1.00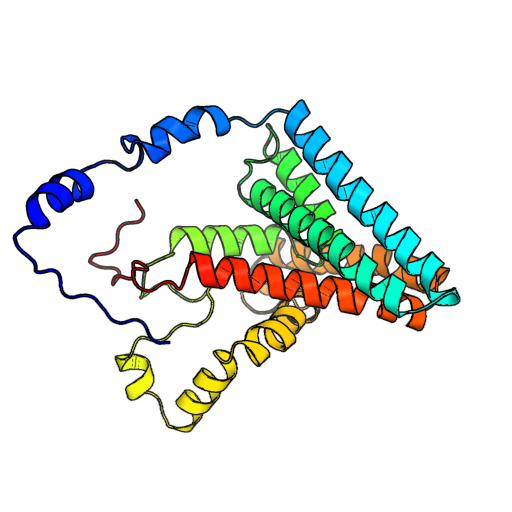 92.38 189 ARG A N 1
ATOM 1523 C CA . ARG A 1 189 ? 2.541 -12.936 7.778 1.00 92.38 189 ARG A CA 1
ATOM 1524 C C . ARG A 1 189 ? 3.541 -14.070 7.901 1.00 92.38 189 ARG A C 1
ATOM 1526 O O . ARG A 1 189 ? 4.167 -14.220 8.951 1.00 92.38 189 ARG A O 1
ATOM 1533 N N . LEU A 1 190 ? 3.689 -14.857 6.845 1.00 87.06 190 LEU A N 1
ATOM 1534 C CA . LEU A 1 190 ? 4.569 -16.011 6.819 1.00 87.06 190 LEU A CA 1
ATOM 1535 C C . LEU A 1 190 ? 5.886 -15.592 6.165 1.00 87.06 190 LEU A C 1
ATOM 1537 O O . LEU A 1 190 ? 5.838 -15.106 5.041 1.00 87.06 190 LEU A O 1
ATOM 1541 N N . PRO A 1 191 ? 7.050 -15.769 6.815 1.00 82.06 191 PRO A N 1
ATOM 1542 C CA . PRO A 1 191 ? 8.333 -15.566 6.171 1.00 82.06 191 PRO A CA 1
ATOM 1543 C C . PRO A 1 191 ? 8.579 -16.793 5.286 1.00 82.06 191 PRO A C 1
ATOM 1545 O O . PRO A 1 191 ? 9.097 -17.805 5.739 1.00 82.06 191 PRO A O 1
ATOM 1548 N N . LEU A 1 192 ? 8.148 -16.752 4.034 1.00 80.75 192 LEU A N 1
ATOM 1549 C CA . LEU A 1 192 ? 8.360 -17.796 3.038 1.00 80.75 192 LEU A CA 1
ATOM 1550 C C . LEU A 1 192 ? 9.227 -17.259 1.891 1.00 80.75 192 LEU A C 1
ATOM 1552 O O . LEU A 1 192 ? 9.323 -16.057 1.642 1.00 80.75 192 LEU A O 1
ATOM 1556 N N . GLY A 1 193 ? 9.913 -18.165 1.191 1.00 80.75 193 GLY A N 1
ATOM 1557 C CA . GLY A 1 193 ? 10.736 -17.814 0.032 1.00 80.75 193 GLY A CA 1
ATOM 1558 C C . GLY A 1 193 ? 11.828 -16.785 0.353 1.00 80.75 193 GLY A C 1
ATOM 1559 O O . GLY A 1 193 ? 12.640 -16.976 1.257 1.00 80.75 193 GLY A O 1
ATOM 1560 N N . ASP A 1 194 ? 11.852 -15.685 -0.399 1.00 74.50 194 ASP A N 1
ATOM 1561 C CA . ASP A 1 194 ? 12.877 -14.633 -0.324 1.00 74.50 194 ASP A CA 1
ATOM 1562 C C . ASP A 1 194 ? 12.981 -13.919 1.029 1.00 74.50 194 ASP A C 1
ATOM 1564 O O . ASP A 1 194 ? 14.025 -13.335 1.337 1.00 74.50 194 ASP A O 1
ATOM 1568 N N . GLN A 1 195 ? 11.923 -13.974 1.839 1.00 78.38 195 GLN A N 1
ATOM 1569 C CA . GLN A 1 195 ? 11.883 -13.398 3.185 1.00 78.38 195 GLN A CA 1
ATOM 1570 C C . GLN A 1 195 ? 12.816 -14.164 4.128 1.00 78.38 195 GLN A C 1
ATOM 1572 O O . GLN A 1 195 ? 13.553 -13.547 4.892 1.00 78.38 195 GLN A O 1
ATOM 1577 N N . MET A 1 196 ? 12.837 -15.499 4.026 1.00 80.31 196 MET A N 1
ATOM 1578 C CA . MET A 1 196 ? 13.699 -16.382 4.828 1.00 80.31 196 MET A CA 1
ATOM 1579 C C . MET A 1 196 ? 15.156 -16.347 4.389 1.00 80.31 196 MET A C 1
ATOM 1581 O O . MET A 1 196 ? 16.046 -16.600 5.196 1.00 80.31 196 MET A O 1
ATOM 1585 N N . LYS A 1 197 ? 15.418 -16.025 3.117 1.00 84.88 197 LYS A N 1
ATOM 1586 C CA . LYS A 1 197 ? 16.783 -16.001 2.567 1.00 84.88 197 LYS A CA 1
ATOM 1587 C C . LYS A 1 197 ? 17.657 -14.907 3.184 1.00 84.88 197 LYS A C 1
ATOM 1589 O O . LYS A 1 197 ? 18.874 -14.959 3.050 1.00 84.88 197 LYS A O 1
ATOM 1594 N N . THR A 1 198 ? 17.060 -13.905 3.836 1.00 88.56 198 THR A N 1
ATOM 1595 C CA . THR A 1 198 ? 17.792 -12.774 4.417 1.00 88.56 198 THR A CA 1
ATOM 1596 C C . THR A 1 198 ? 17.331 -12.478 5.836 1.00 88.56 198 THR A C 1
ATOM 1598 O O . THR A 1 198 ? 16.132 -12.378 6.089 1.00 88.56 198 THR A O 1
ATOM 1601 N N . ARG A 1 199 ? 18.285 -12.243 6.748 1.00 90.50 199 ARG A N 1
ATOM 1602 C CA . ARG A 1 199 ? 18.005 -11.856 8.142 1.00 90.50 199 ARG A CA 1
ATOM 1603 C C . ARG A 1 199 ? 17.096 -10.628 8.229 1.00 90.50 199 ARG A C 1
ATOM 1605 O O . ARG A 1 199 ? 16.184 -10.600 9.046 1.00 90.50 199 ARG A O 1
ATOM 1612 N N . GLU A 1 200 ? 17.330 -9.629 7.382 1.00 90.00 200 GLU A N 1
ATOM 1613 C CA . GLU A 1 200 ? 16.518 -8.409 7.338 1.00 90.00 200 GLU A CA 1
ATOM 1614 C C . GLU A 1 200 ? 15.066 -8.688 6.929 1.00 90.00 200 GLU A C 1
ATOM 1616 O O . GLU A 1 200 ? 14.148 -8.195 7.581 1.00 90.00 200 GLU A O 1
ATOM 1621 N N . GLY A 1 201 ? 14.848 -9.521 5.904 1.00 90.62 201 GLY A N 1
ATOM 1622 C CA . GLY A 1 201 ? 13.507 -9.930 5.482 1.00 90.62 201 GLY A CA 1
ATOM 1623 C C . GLY A 1 201 ? 12.749 -10.642 6.601 1.00 90.62 201 GLY A C 1
ATOM 1624 O O . GLY A 1 201 ? 11.610 -10.288 6.896 1.00 90.62 201 GLY A O 1
ATOM 1625 N N . TRP A 1 202 ? 13.409 -11.576 7.289 1.00 93.12 202 TRP A N 1
ATOM 1626 C CA . TRP A 1 202 ? 12.818 -12.281 8.425 1.00 93.12 202 TRP A CA 1
ATOM 1627 C C . TRP A 1 202 ? 12.454 -11.336 9.575 1.00 93.12 202 TRP A C 1
ATOM 1629 O O . TRP A 1 202 ? 11.323 -11.367 10.061 1.00 93.12 202 TRP A O 1
ATOM 1639 N N . ILE A 1 203 ? 13.380 -10.450 9.972 1.00 93.88 203 ILE A N 1
ATOM 1640 C CA . ILE A 1 203 ? 13.136 -9.441 11.015 1.00 93.88 203 ILE A CA 1
ATOM 1641 C C . ILE A 1 203 ? 11.987 -8.518 10.608 1.00 93.88 203 ILE A C 1
ATOM 1643 O O . ILE A 1 203 ? 11.147 -8.201 11.444 1.00 93.88 203 ILE A O 1
ATOM 1647 N N . SER A 1 204 ? 11.906 -8.123 9.335 1.00 94.19 204 SER A N 1
ATOM 1648 C CA . SER A 1 204 ? 10.810 -7.295 8.838 1.00 94.19 204 SER A CA 1
ATOM 1649 C C . SER A 1 204 ? 9.459 -7.989 9.001 1.00 94.19 204 SER A C 1
ATOM 1651 O O . SER A 1 204 ? 8.516 -7.359 9.465 1.00 94.19 204 SER A O 1
ATOM 1653 N N . VAL A 1 205 ? 9.341 -9.271 8.639 1.00 94.56 205 VAL A N 1
ATOM 1654 C CA . VAL A 1 205 ? 8.064 -9.996 8.739 1.00 94.56 205 VAL A CA 1
ATOM 1655 C C . VAL A 1 205 ? 7.692 -10.262 10.199 1.00 94.56 205 VAL A C 1
ATOM 1657 O O . VAL A 1 205 ? 6.567 -9.969 10.604 1.00 94.56 205 VAL A O 1
ATOM 1660 N N . MET A 1 206 ? 8.629 -10.768 11.006 1.00 95.69 206 MET A N 1
ATOM 1661 C CA . MET A 1 206 ? 8.369 -11.104 12.412 1.00 95.69 206 MET A CA 1
ATOM 1662 C C . MET A 1 206 ? 8.181 -9.872 13.295 1.00 95.69 206 MET A C 1
ATOM 1664 O O . MET A 1 206 ? 7.304 -9.869 14.155 1.00 95.69 206 MET A O 1
ATOM 1668 N N . GLY A 1 207 ? 8.946 -8.805 13.060 1.00 95.81 207 GLY A N 1
ATOM 1669 C CA . GLY A 1 207 ? 8.771 -7.529 13.752 1.00 95.81 207 GLY A CA 1
ATOM 1670 C C . GLY A 1 207 ? 7.399 -6.922 13.469 1.00 95.81 207 GLY A C 1
ATOM 1671 O O . GLY A 1 207 ? 6.711 -6.496 14.395 1.00 95.81 207 GLY A O 1
ATOM 1672 N N . THR A 1 208 ? 6.943 -6.970 12.213 1.00 96.31 208 THR A N 1
ATOM 1673 C CA . THR A 1 208 ? 5.580 -6.555 11.864 1.00 96.31 208 THR A CA 1
ATOM 1674 C C . THR A 1 208 ? 4.528 -7.467 12.495 1.00 96.31 208 THR A C 1
ATOM 1676 O O . THR A 1 208 ? 3.558 -6.945 13.030 1.00 96.31 208 THR A O 1
ATOM 1679 N N . ASN A 1 209 ? 4.715 -8.794 12.522 1.00 96.56 209 ASN A 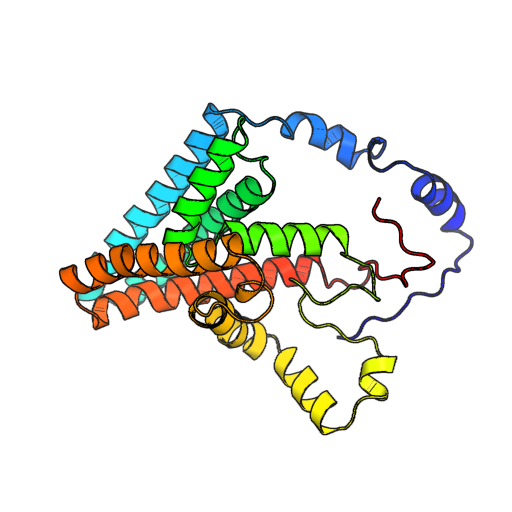N 1
ATOM 1680 C CA . ASN A 1 209 ? 3.802 -9.706 13.231 1.00 96.56 209 ASN A CA 1
ATOM 1681 C C . ASN A 1 209 ? 3.676 -9.357 14.715 1.00 96.56 209 ASN A C 1
ATOM 1683 O O . ASN A 1 209 ? 2.567 -9.324 15.241 1.00 96.56 209 ASN A O 1
ATOM 1687 N N . PHE A 1 210 ? 4.797 -9.073 15.379 1.00 97.50 210 PHE A N 1
ATOM 1688 C CA . PHE A 1 210 ? 4.798 -8.659 16.777 1.00 97.50 210 PHE A CA 1
ATOM 1689 C C . PHE A 1 210 ? 4.066 -7.324 16.966 1.00 97.50 210 PHE A C 1
ATOM 1691 O O . PHE A 1 210 ? 3.208 -7.211 17.836 1.00 97.50 210 PHE A O 1
ATOM 1698 N N . GLY A 1 211 ? 4.324 -6.339 16.102 1.00 97.50 211 GLY A N 1
ATOM 1699 C CA . GLY A 1 211 ? 3.604 -5.065 16.121 1.00 97.50 211 GLY A CA 1
ATOM 1700 C C . GLY A 1 211 ? 2.095 -5.229 15.910 1.00 97.50 211 GLY A C 1
ATOM 1701 O O . GLY A 1 211 ? 1.312 -4.639 16.648 1.00 97.50 211 GLY A O 1
ATOM 1702 N N . ILE A 1 212 ? 1.683 -6.061 14.948 1.00 95.44 212 ILE A N 1
ATOM 1703 C CA . ILE A 1 212 ? 0.275 -6.403 14.691 1.00 95.44 212 ILE A CA 1
ATOM 1704 C C . ILE A 1 212 ? -0.340 -7.063 15.926 1.00 95.44 212 ILE A C 1
ATOM 1706 O O . ILE A 1 212 ? -1.434 -6.683 16.336 1.00 95.44 212 ILE A O 1
ATOM 1710 N N . PHE A 1 213 ? 0.363 -8.021 16.534 1.00 97.25 213 PHE A N 1
ATOM 1711 C CA . PHE A 1 213 ? -0.082 -8.691 17.751 1.00 97.25 213 PHE A CA 1
ATOM 1712 C C . PHE A 1 213 ? -0.306 -7.689 18.887 1.00 97.25 213 PHE A C 1
ATOM 1714 O O . PHE A 1 213 ? -1.365 -7.707 19.502 1.00 97.25 213 PHE A O 1
ATOM 1721 N N . CYS A 1 214 ? 0.625 -6.763 19.124 1.00 97.94 214 CYS A N 1
ATOM 1722 C CA . CYS A 1 214 ? 0.449 -5.714 20.128 1.00 97.94 214 CYS A CA 1
ATOM 1723 C C . CYS A 1 214 ? -0.717 -4.777 19.781 1.00 97.94 214 CYS A C 1
ATOM 1725 O O . CYS A 1 214 ? -1.564 -4.498 20.628 1.00 97.94 214 CYS A O 1
ATOM 1727 N N . TYR A 1 215 ? -0.786 -4.299 18.537 1.00 96.31 215 TYR A N 1
ATOM 1728 C CA . TYR A 1 215 ? -1.777 -3.313 18.118 1.00 96.31 215 TYR A CA 1
ATOM 1729 C C . TYR A 1 215 ? -3.188 -3.907 18.069 1.00 96.31 215 TYR A C 1
ATOM 1731 O O . TYR A 1 215 ? -4.052 -3.498 18.844 1.00 96.31 215 TYR A O 1
ATOM 1739 N N . TYR A 1 216 ? -3.429 -4.908 17.222 1.00 95.69 216 TYR A N 1
ATOM 1740 C CA . TYR A 1 216 ? -4.744 -5.539 17.111 1.00 95.69 216 TYR A CA 1
ATOM 1741 C C . TYR A 1 216 ? -5.092 -6.359 18.352 1.00 95.69 216 TYR A C 1
ATOM 1743 O O . TYR A 1 216 ? -6.252 -6.364 18.752 1.00 95.69 216 TYR A O 1
ATOM 1751 N N . GLY A 1 217 ? -4.114 -6.978 19.0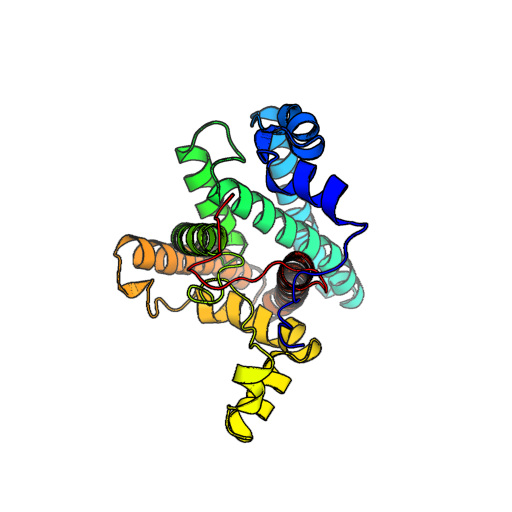21 1.00 97.56 217 GLY A N 1
ATOM 1752 C CA . GLY A 1 217 ? -4.348 -7.670 20.289 1.00 97.56 217 GLY A CA 1
ATOM 1753 C C . GLY A 1 217 ? -4.833 -6.731 21.391 1.00 97.56 217 GLY A C 1
ATOM 1754 O O . GLY A 1 217 ? -5.756 -7.092 22.115 1.00 97.56 217 GLY A O 1
ATOM 1755 N N . SER A 1 218 ? -4.304 -5.503 21.477 1.00 97.75 218 SER A N 1
ATOM 1756 C CA . SER A 1 218 ? -4.816 -4.511 22.435 1.00 97.75 218 SER A CA 1
ATOM 1757 C C . SER A 1 218 ? -6.256 -4.089 22.124 1.00 97.75 218 SER A C 1
ATOM 1759 O O . SER A 1 218 ? -7.083 -4.028 23.030 1.00 97.75 218 SER A O 1
ATOM 1761 N N . LEU A 1 219 ? -6.602 -3.888 20.848 1.00 96.88 219 LEU A N 1
ATOM 1762 C CA . LEU A 1 219 ? -7.976 -3.580 20.441 1.00 96.88 219 LEU A CA 1
ATOM 1763 C C . LEU A 1 219 ? -8.935 -4.739 20.734 1.00 96.88 219 LEU A C 1
ATOM 1765 O O . LEU A 1 219 ? -10.031 -4.509 21.238 1.00 96.88 219 LEU A O 1
ATOM 1769 N N . ILE A 1 220 ? -8.518 -5.979 20.474 1.00 98.31 220 ILE A N 1
ATOM 1770 C CA . ILE A 1 220 ? -9.296 -7.180 20.804 1.00 98.31 220 ILE A CA 1
ATOM 1771 C C . ILE A 1 220 ? -9.475 -7.308 22.321 1.00 98.31 220 ILE A C 1
ATOM 1773 O O . ILE A 1 220 ? -10.561 -7.662 22.768 1.00 98.31 220 ILE A O 1
ATOM 1777 N N . ALA A 1 221 ? -8.452 -6.997 23.121 1.00 98.25 221 ALA A N 1
ATOM 1778 C CA . ALA A 1 221 ? -8.549 -7.036 24.579 1.00 98.25 221 ALA A CA 1
ATOM 1779 C C . ALA A 1 221 ? -9.514 -5.973 25.139 1.00 98.25 221 ALA A C 1
ATOM 1781 O O . ALA A 1 22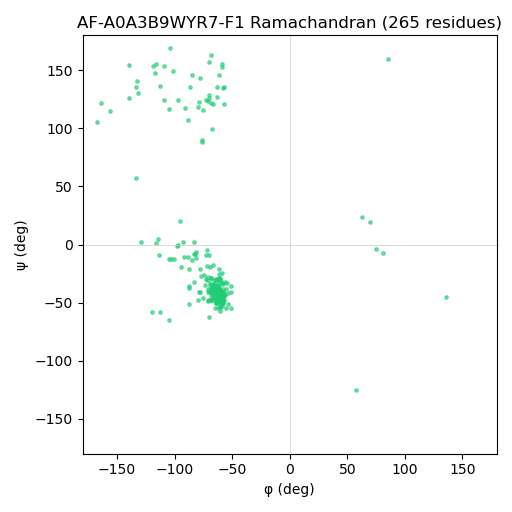1 ? -10.204 -6.241 26.117 1.00 98.25 221 ALA A O 1
ATOM 1782 N N . ILE A 1 222 ? -9.582 -4.791 24.514 1.00 97.50 222 ILE A N 1
ATOM 1783 C CA . ILE A 1 222 ? -10.454 -3.684 24.943 1.00 97.50 222 ILE A CA 1
ATOM 1784 C C . ILE A 1 222 ? -11.903 -3.889 24.480 1.00 97.50 222 ILE A C 1
ATOM 1786 O O . ILE A 1 222 ? -12.831 -3.714 25.264 1.00 97.50 222 ILE A O 1
ATOM 1790 N N . PHE A 1 223 ? -12.109 -4.234 23.206 1.00 97.38 223 PHE A N 1
ATOM 1791 C CA . PHE A 1 223 ? -13.436 -4.248 22.575 1.00 97.38 223 PHE A CA 1
ATOM 1792 C C . PHE A 1 223 ? -14.018 -5.651 22.375 1.00 97.38 223 PHE A C 1
ATOM 1794 O O . PHE A 1 223 ? -15.198 -5.785 22.061 1.00 97.38 223 PHE A O 1
ATOM 1801 N N . GLY A 1 224 ? -13.218 -6.702 22.541 1.00 98.25 224 GLY A N 1
ATOM 1802 C CA . GLY A 1 224 ? -13.589 -8.075 22.215 1.00 98.25 224 GLY A CA 1
ATOM 1803 C C . GLY A 1 224 ? -13.349 -8.435 20.745 1.00 98.25 224 GLY A C 1
ATOM 1804 O O . GLY A 1 224 ? -13.274 -7.582 19.857 1.00 98.25 224 GLY A O 1
ATOM 1805 N N . LEU A 1 225 ? -13.252 -9.741 20.478 1.00 98.12 225 LEU A N 1
ATOM 1806 C CA . LEU A 1 225 ? -12.941 -10.266 19.145 1.00 98.12 225 LEU A CA 1
ATOM 1807 C C . LEU A 1 225 ? -14.031 -9.944 18.115 1.00 98.12 225 LEU A C 1
ATOM 1809 O O . LEU A 1 225 ? -13.718 -9.497 17.017 1.00 98.12 225 LEU A O 1
ATOM 1813 N N . VAL A 1 226 ? -15.306 -10.159 18.451 1.00 98.25 226 VAL A N 1
ATOM 1814 C CA . VAL A 1 226 ? -16.409 -9.965 17.494 1.00 98.25 226 VAL A CA 1
ATOM 1815 C C . VAL A 1 226 ? -16.533 -8.494 17.064 1.00 98.25 226 VAL A C 1
ATOM 1817 O O . VAL A 1 226 ? -16.494 -8.250 15.857 1.00 98.25 226 VAL A O 1
ATOM 1820 N N . PRO A 1 227 ? -16.579 -7.500 17.979 1.00 98.19 227 PRO A N 1
ATOM 1821 C CA . PRO A 1 227 ? -16.578 -6.086 17.594 1.00 98.19 227 PRO A CA 1
ATOM 1822 C C . PRO A 1 227 ? -15.357 -5.686 16.765 1.00 98.19 227 PRO A C 1
ATOM 1824 O O . PRO A 1 227 ? -15.495 -4.981 15.766 1.00 98.19 227 PRO A O 1
ATOM 1827 N N . PHE A 1 228 ? -14.170 -6.182 17.130 1.00 98.25 228 PHE A N 1
ATOM 1828 C CA . PHE A 1 228 ? -12.953 -5.952 16.354 1.00 98.25 228 PHE A CA 1
ATOM 1829 C C . PHE A 1 228 ? -13.095 -6.452 14.909 1.00 98.25 228 PHE A C 1
ATOM 1831 O O . PHE A 1 228 ? -12.826 -5.699 13.974 1.00 98.25 228 PHE A O 1
ATOM 1838 N N . LEU A 1 229 ? -13.563 -7.690 14.712 1.00 97.81 229 LEU A N 1
ATOM 1839 C CA . LEU A 1 229 ? -13.753 -8.265 13.378 1.00 97.81 229 LEU A CA 1
ATOM 1840 C C . LEU A 1 229 ? -14.807 -7.496 12.572 1.00 97.81 229 LEU A C 1
ATOM 1842 O O . LEU A 1 229 ? -14.576 -7.201 11.401 1.00 97.81 229 LEU A O 1
ATOM 1846 N N . MET A 1 230 ? -15.923 -7.110 13.197 1.00 98.38 230 MET A N 1
ATOM 1847 C CA . MET A 1 230 ? -16.983 -6.327 12.548 1.00 98.38 230 MET A CA 1
ATOM 1848 C C . MET A 1 230 ? -16.500 -4.962 12.038 1.00 98.38 230 MET A C 1
ATOM 1850 O O . MET A 1 230 ? -17.052 -4.465 11.054 1.00 98.38 230 MET A O 1
ATOM 1854 N N . VAL A 1 231 ? -15.483 -4.374 12.680 1.00 98.31 231 VAL A N 1
ATOM 1855 C CA . VAL A 1 231 ? -14.863 -3.097 12.289 1.00 98.31 231 VAL A CA 1
ATOM 1856 C C . VAL A 1 231 ? -13.740 -3.298 11.272 1.00 98.31 231 VAL A C 1
ATOM 1858 O O . VAL A 1 231 ? -13.738 -2.647 10.231 1.00 98.31 231 VAL A O 1
ATOM 1861 N N . TYR A 1 232 ? -12.785 -4.192 11.535 1.00 96.88 232 TYR A N 1
ATOM 1862 C CA . TYR A 1 232 ? -11.563 -4.285 10.728 1.00 96.88 232 TYR A CA 1
ATOM 1863 C C . TYR A 1 232 ? -11.713 -5.107 9.448 1.00 96.88 232 TYR A C 1
ATOM 1865 O O . TYR A 1 232 ? -11.071 -4.762 8.457 1.00 96.88 232 TYR A O 1
ATOM 1873 N N . ILE A 1 233 ? -12.562 -6.144 9.415 1.00 96.19 233 ILE A N 1
ATOM 1874 C CA . ILE A 1 233 ? -12.795 -6.923 8.185 1.00 96.19 233 ILE A CA 1
ATOM 1875 C C . ILE A 1 233 ? -13.238 -6.018 7.024 1.00 96.19 233 ILE A C 1
ATOM 1877 O O . ILE A 1 233 ? -12.555 -6.033 5.997 1.00 96.19 233 ILE A O 1
ATOM 1881 N N . PRO A 1 234 ? -14.306 -5.199 7.136 1.00 97.25 234 PRO A N 1
ATOM 1882 C CA . PRO A 1 234 ? -14.734 -4.368 6.012 1.00 97.25 234 PRO A CA 1
ATOM 1883 C C . PRO A 1 234 ? -13.674 -3.334 5.611 1.00 97.25 234 PRO A C 1
ATOM 1885 O O . PRO A 1 234 ? -13.479 -3.104 4.420 1.00 97.25 234 PRO A O 1
ATOM 1888 N N . VAL A 1 235 ? -12.934 -2.762 6.570 1.00 97.62 235 VAL A N 1
ATOM 1889 C CA . VAL A 1 235 ? -11.854 -1.800 6.284 1.00 97.62 235 VAL A CA 1
ATOM 1890 C C . VAL A 1 235 ? -10.740 -2.446 5.466 1.00 97.62 235 VAL A C 1
ATOM 1892 O O . VAL A 1 235 ? -10.340 -1.893 4.444 1.00 97.62 235 VAL A O 1
ATOM 1895 N N . VAL A 1 236 ? -10.260 -3.619 5.889 1.00 94.56 236 VAL A N 1
ATOM 1896 C CA . VAL A 1 236 ? -9.178 -4.345 5.208 1.00 94.56 236 VAL A CA 1
ATOM 1897 C C . VAL A 1 236 ? -9.634 -4.875 3.851 1.00 94.56 236 VAL A C 1
ATOM 1899 O O . VAL A 1 236 ? -8.884 -4.791 2.881 1.00 94.56 236 VAL A O 1
ATOM 1902 N N . MET A 1 237 ? -10.861 -5.388 3.740 1.00 95.19 237 MET A N 1
ATOM 1903 C CA . MET A 1 237 ? -11.400 -5.858 2.461 1.00 95.19 237 MET A CA 1
ATOM 1904 C C . MET A 1 237 ? -11.505 -4.722 1.441 1.00 95.19 237 MET A C 1
ATOM 1906 O O . MET A 1 237 ? -11.023 -4.865 0.320 1.00 95.19 237 MET A O 1
ATOM 1910 N N . LEU A 1 238 ? -12.082 -3.582 1.830 1.00 96.38 238 LEU A N 1
ATOM 1911 C CA . LEU A 1 238 ? -12.234 -2.434 0.937 1.00 96.38 238 LEU A CA 1
ATOM 1912 C C . LEU A 1 238 ? -10.880 -1.825 0.554 1.00 96.38 238 LEU A C 1
ATOM 1914 O O . LEU A 1 238 ? -10.653 -1.535 -0.620 1.00 96.38 238 LEU A O 1
ATOM 1918 N N . SER A 1 239 ? -9.966 -1.654 1.515 1.00 95.75 239 SER A N 1
ATOM 1919 C CA . SER A 1 239 ? -8.661 -1.041 1.249 1.00 95.75 239 SER A CA 1
ATOM 1920 C C . SER A 1 239 ? -7.761 -1.937 0.396 1.00 95.75 239 SER A C 1
ATOM 1922 O O . SER A 1 239 ? -7.134 -1.442 -0.538 1.00 95.75 239 SER A O 1
ATOM 1924 N N . SER A 1 240 ? -7.737 -3.251 0.646 1.00 93.62 240 SER A N 1
ATOM 1925 C CA . SER A 1 240 ? -6.957 -4.203 -0.158 1.00 93.62 240 SER A CA 1
ATOM 1926 C C . SER A 1 240 ? -7.506 -4.356 -1.577 1.00 93.62 240 SER A C 1
ATOM 1928 O O . SER A 1 240 ? -6.722 -4.362 -2.528 1.00 93.62 240 SER A O 1
ATOM 1930 N N . ALA A 1 241 ? -8.833 -4.400 -1.747 1.00 94.19 241 ALA A N 1
ATOM 1931 C CA . ALA A 1 241 ? -9.460 -4.394 -3.065 1.00 94.19 241 ALA A CA 1
ATOM 1932 C C . ALA A 1 241 ? -9.109 -3.114 -3.839 1.00 94.19 241 ALA A C 1
ATOM 1934 O O . ALA A 1 241 ? -8.677 -3.190 -4.988 1.00 94.19 241 ALA A O 1
ATOM 1935 N N . ALA A 1 242 ? -9.224 -1.944 -3.204 1.00 94.44 242 ALA A N 1
ATOM 1936 C CA . ALA A 1 242 ? -8.880 -0.668 -3.825 1.00 94.44 242 ALA A CA 1
ATOM 1937 C C . ALA A 1 242 ? -7.384 -0.564 -4.174 1.00 94.44 242 ALA A C 1
ATOM 1939 O O . ALA A 1 242 ? -7.047 -0.087 -5.256 1.00 94.44 242 ALA A O 1
ATOM 1940 N N . ALA A 1 243 ? -6.492 -1.057 -3.306 1.00 91.50 243 ALA A N 1
ATOM 1941 C CA . ALA A 1 243 ? -5.055 -1.104 -3.570 1.00 91.50 243 ALA A CA 1
ATOM 1942 C C . ALA A 1 243 ? -4.741 -1.962 -4.803 1.00 91.50 243 ALA A C 1
ATOM 1944 O O . ALA A 1 243 ? -4.109 -1.484 -5.742 1.00 91.50 243 ALA A O 1
ATOM 1945 N N . VAL A 1 244 ? -5.215 -3.214 -4.837 1.00 90.44 244 VAL A N 1
ATOM 1946 C CA . VAL A 1 244 ? -4.969 -4.121 -5.972 1.00 90.44 244 VAL A CA 1
ATOM 1947 C C . VAL A 1 244 ? -5.603 -3.597 -7.251 1.00 90.44 244 VAL A C 1
ATOM 1949 O O . VAL A 1 244 ? -5.000 -3.718 -8.313 1.00 90.44 244 VAL A O 1
ATOM 1952 N N . TRP A 1 245 ? -6.782 -2.979 -7.169 1.00 91.38 245 TRP A N 1
ATOM 1953 C CA . TRP A 1 245 ? -7.398 -2.337 -8.323 1.00 91.38 245 TRP A CA 1
ATOM 1954 C C . TRP A 1 245 ? -6.534 -1.200 -8.878 1.00 91.38 245 TRP A C 1
ATOM 1956 O O . TRP A 1 245 ? -6.310 -1.174 -10.086 1.00 91.38 245 TRP A O 1
ATOM 1966 N N . LEU A 1 246 ? -5.994 -0.326 -8.020 1.00 88.88 246 LEU A N 1
ATOM 1967 C CA . LEU A 1 246 ? -5.097 0.759 -8.429 1.00 88.88 246 LEU A CA 1
ATOM 1968 C C . LEU A 1 246 ? -3.858 0.216 -9.160 1.00 88.88 246 LEU A C 1
ATOM 1970 O O . LEU A 1 246 ? -3.581 0.641 -10.279 1.00 88.88 246 LEU A O 1
ATOM 1974 N N . PHE A 1 247 ? -3.174 -0.775 -8.580 1.00 85.12 247 PHE A N 1
ATOM 1975 C CA . PHE A 1 247 ? -2.029 -1.422 -9.232 1.00 85.12 247 PHE A CA 1
ATOM 1976 C C . PHE A 1 247 ? -2.426 -2.080 -10.555 1.00 85.12 247 PHE A C 1
ATOM 1978 O O . PHE A 1 247 ? -1.725 -1.958 -11.558 1.00 85.12 247 PHE A O 1
ATOM 1985 N N . TYR A 1 248 ? -3.574 -2.756 -10.588 1.00 88.25 248 TYR A N 1
ATOM 1986 C CA . TYR A 1 248 ? -4.054 -3.405 -11.798 1.00 88.25 248 TYR A CA 1
ATOM 1987 C C . TYR A 1 248 ? -4.238 -2.390 -12.930 1.00 88.25 248 TYR A C 1
ATOM 1989 O O . TYR A 1 248 ? -3.667 -2.570 -14.000 1.00 88.25 248 TYR A O 1
ATOM 1997 N N . VAL A 1 249 ? -4.984 -1.304 -12.708 1.00 88.00 249 VAL A N 1
ATOM 1998 C CA . VAL A 1 249 ? -5.254 -0.322 -13.773 1.00 88.00 249 VAL A CA 1
ATOM 1999 C C . VAL A 1 249 ? -4.006 0.457 -14.191 1.00 88.00 249 VAL A C 1
ATOM 2001 O O . VAL A 1 249 ? -3.902 0.840 -15.351 1.00 88.00 249 VAL A O 1
ATOM 2004 N N . GLN A 1 250 ? -3.042 0.646 -13.285 1.00 85.25 250 GLN A N 1
ATOM 2005 C CA . GLN A 1 250 ? -1.771 1.317 -13.579 1.00 85.25 250 GLN A CA 1
ATOM 2006 C C . GLN A 1 250 ? -0.819 0.468 -14.431 1.00 85.25 250 GLN A C 1
ATOM 2008 O O . GLN A 1 250 ? -0.040 1.025 -15.197 1.00 85.25 250 GLN A O 1
ATOM 2013 N N . HIS A 1 251 ? -0.877 -0.863 -14.319 1.00 83.75 251 HIS A N 1
ATOM 2014 C CA . HIS A 1 251 ? 0.073 -1.768 -14.980 1.00 83.75 251 HIS A CA 1
ATOM 2015 C C . HIS A 1 251 ? -0.547 -2.649 -16.075 1.00 83.75 251 HIS A C 1
ATOM 2017 O O . HIS A 1 251 ? 0.177 -3.371 -16.763 1.00 83.75 251 HIS A O 1
ATOM 2023 N N . GLN A 1 252 ? -1.876 -2.668 -16.216 1.00 83.94 252 GLN A N 1
ATOM 2024 C CA . GLN A 1 252 ? -2.609 -3.605 -17.081 1.00 83.94 252 GLN A CA 1
ATOM 2025 C C . GLN A 1 252 ? -3.673 -2.885 -17.922 1.00 83.94 252 GLN A C 1
ATOM 2027 O O . GLN A 1 252 ? -4.859 -3.216 -17.867 1.00 83.94 252 GLN A O 1
ATOM 2032 N N . PHE A 1 253 ? -3.237 -1.906 -18.709 1.00 83.62 253 PHE A N 1
ATOM 2033 C CA . PHE A 1 253 ? -4.044 -1.235 -19.729 1.00 83.62 253 PHE A CA 1
ATOM 2034 C C . PHE A 1 253 ? -3.669 -1.725 -21.137 1.00 83.62 253 PHE A C 1
ATOM 2036 O O . PHE A 1 253 ? -2.708 -2.474 -21.302 1.00 83.62 253 PHE A O 1
ATOM 2043 N N . GLU A 1 254 ? -4.469 -1.362 -22.140 1.00 78.62 254 GLU A N 1
ATOM 2044 C CA . GLU A 1 254 ? -4.354 -1.883 -23.512 1.00 78.62 254 GLU A CA 1
ATOM 2045 C C . GLU A 1 254 ? -2.969 -1.641 -24.129 1.00 78.62 254 GLU A C 1
ATOM 2047 O O . GLU A 1 254 ? -2.373 -2.569 -24.673 1.00 78.62 254 GLU A O 1
ATOM 2052 N N . ASP A 1 255 ? -2.421 -0.444 -23.922 1.00 81.44 255 ASP A N 1
ATOM 2053 C CA . ASP A 1 255 ? -1.118 -0.019 -24.444 1.00 81.44 255 ASP A CA 1
ATOM 2054 C C . ASP A 1 255 ? 0.038 -0.217 -23.444 1.00 81.44 255 ASP A C 1
ATOM 2056 O O . ASP A 1 255 ? 1.072 0.447 -23.534 1.00 81.44 255 ASP A O 1
ATOM 2060 N N . ALA A 1 256 ? -0.125 -1.089 -22.442 1.00 82.25 256 ALA A N 1
ATOM 2061 C CA . ALA A 1 256 ? 0.923 -1.324 -21.452 1.00 82.25 256 ALA A CA 1
ATOM 2062 C C . ALA A 1 256 ? 2.186 -1.906 -22.114 1.00 82.25 256 ALA A C 1
ATOM 2064 O O . ALA A 1 256 ? 2.130 -2.931 -22.799 1.00 82.25 256 ALA A O 1
ATOM 2065 N N . TYR A 1 257 ? 3.339 -1.277 -21.871 1.00 82.69 257 TYR A N 1
ATOM 2066 C CA . TYR A 1 257 ? 4.619 -1.688 -22.446 1.00 82.69 257 TYR A CA 1
ATOM 2067 C C . TYR A 1 257 ? 5.119 -3.006 -21.841 1.00 82.69 257 TYR A C 1
ATOM 2069 O O . TYR A 1 257 ? 5.315 -3.118 -20.630 1.00 82.69 257 TYR A O 1
ATOM 2077 N N . TRP A 1 258 ? 5.364 -3.989 -22.708 1.00 84.81 258 TRP A N 1
ATOM 2078 C CA . TRP A 1 258 ? 6.001 -5.258 -22.369 1.00 84.81 258 TRP A CA 1
ATOM 2079 C C . TRP A 1 258 ? 6.968 -5.657 -23.474 1.00 84.81 258 TRP A C 1
ATOM 2081 O O . TRP A 1 258 ? 6.570 -5.767 -24.633 1.00 84.81 258 TRP A O 1
ATOM 2091 N N . ASN A 1 259 ? 8.221 -5.920 -23.114 1.00 84.56 259 ASN A N 1
ATOM 2092 C CA . ASN A 1 259 ? 9.247 -6.319 -24.063 1.00 84.56 259 ASN A CA 1
ATOM 2093 C C . ASN A 1 259 ? 10.144 -7.427 -23.506 1.00 84.56 259 ASN A C 1
ATOM 2095 O O . ASN A 1 259 ? 10.283 -7.586 -22.290 1.00 84.56 259 ASN A O 1
ATOM 2099 N N . ARG A 1 260 ? 10.743 -8.211 -24.404 1.00 85.88 260 ARG A N 1
ATOM 2100 C CA . ARG A 1 260 ? 11.772 -9.190 -24.034 1.00 85.88 260 ARG A CA 1
ATOM 2101 C C . ARG A 1 260 ? 13.043 -8.465 -23.610 1.00 85.88 260 ARG A C 1
ATOM 2103 O O . ARG A 1 260 ? 13.267 -7.310 -23.968 1.00 85.88 260 ARG A O 1
ATOM 2110 N N . LYS A 1 261 ? 13.877 -9.134 -22.819 1.00 85.88 261 LYS A N 1
ATOM 2111 C CA . LYS A 1 261 ? 15.070 -8.544 -22.210 1.00 85.88 261 LYS A CA 1
ATOM 2112 C C . LYS A 1 261 ? 16.028 -7.936 -23.239 1.00 85.88 261 LYS A C 1
ATOM 2114 O O . LYS A 1 261 ? 16.685 -6.960 -22.896 1.00 85.88 261 LYS A O 1
ATOM 2119 N N . GLU A 1 262 ? 16.125 -8.486 -24.449 1.00 83.94 262 GLU A N 1
ATOM 2120 C CA . GLU A 1 262 ? 17.038 -7.993 -25.491 1.00 83.94 262 GLU A CA 1
ATOM 2121 C C . GLU A 1 262 ? 16.673 -6.591 -25.995 1.00 83.94 262 GLU A C 1
ATOM 2123 O O . GLU A 1 262 ? 17.551 -5.833 -26.395 1.00 83.94 262 GLU A O 1
ATOM 2128 N N . THR A 1 263 ? 15.386 -6.251 -25.967 1.00 81.06 263 THR A N 1
ATOM 2129 C CA . THR A 1 263 ? 14.814 -5.019 -26.529 1.00 81.06 263 THR A CA 1
ATOM 2130 C C . THR A 1 263 ? 14.195 -4.113 -25.461 1.00 81.06 263 THR A C 1
ATOM 2132 O O . THR A 1 263 ? 13.654 -3.055 -25.778 1.00 81.06 263 THR A O 1
ATOM 2135 N N . TRP A 1 264 ? 14.260 -4.519 -24.192 1.00 85.69 264 TRP A N 1
ATOM 2136 C CA . TRP A 1 264 ? 13.764 -3.764 -23.047 1.00 85.69 264 TRP A CA 1
ATOM 2137 C C . TRP A 1 264 ? 14.813 -2.779 -22.520 1.00 85.69 264 TRP A C 1
ATOM 2139 O O . TRP A 1 264 ? 15.966 -3.149 -22.281 1.00 85.69 264 TRP A O 1
ATOM 2149 N N . THR A 1 265 ? 14.381 -1.552 -22.237 1.00 76.25 265 THR A N 1
ATOM 2150 C CA . THR A 1 265 ? 15.152 -0.535 -21.510 1.00 76.25 265 THR A CA 1
ATOM 2151 C C . THR A 1 265 ? 14.442 -0.174 -20.208 1.00 76.25 265 THR A C 1
ATOM 2153 O O . THR A 1 265 ? 13.220 -0.238 -20.124 1.00 76.25 265 THR A O 1
ATOM 2156 N N . TYR A 1 266 ? 15.216 0.169 -19.174 1.00 73.12 266 TYR A N 1
ATOM 2157 C CA . TYR A 1 266 ? 14.665 0.613 -17.885 1.00 73.12 266 TYR A CA 1
ATOM 2158 C C . TYR A 1 266 ? 14.153 2.060 -17.918 1.00 73.12 266 TYR A C 1
ATOM 2160 O O . TYR A 1 266 ? 13.302 2.415 -17.106 1.00 73.12 266 TYR A O 1
ATOM 2168 N N . GLU A 1 267 ? 14.723 2.886 -18.802 1.00 63.25 267 GLU A N 1
ATOM 2169 C CA . GLU A 1 267 ? 14.314 4.284 -18.989 1.00 63.25 267 GLU A CA 1
ATOM 2170 C C . GLU A 1 267 ? 12.910 4.397 -19.583 1.00 63.25 267 GLU A C 1
ATOM 2172 O O . GLU A 1 267 ? 12.595 3.605 -20.502 1.00 63.25 267 GLU A O 1
#